Protein AF-A0AAV4HKU0-F1 (afdb_monomer)

Sequence (207 aa):
MCCWCIHHDDGDDDDDDDDDDDDDDDDDDDDDDDGDNDDDDDHFSHVRSVTEVPSNGCDNSSTTSNCEAYVVSLQMNLSADPCVEFDEYACGRFYNEAQFLPGGSIITNYHLADSKALDVVSDILREDVKPTDLSYQTWPKIFMKSCLNEKYINFFILNFKLNFTIHNIRTSQLVVVVVEVVVVVVVVVVVVVVVVVVVVATLVEMV

Solvent-accessible surface area (backbone atoms only — not comparable to full-atom values): 13082 Å² total; per-residue (Å²): 139,84,77,78,76,70,80,76,74,79,70,79,82,75,85,75,81,88,77,93,73,92,78,81,86,78,93,76,90,79,84,79,81,78,80,77,80,77,84,72,80,74,75,82,66,82,74,80,61,92,72,72,63,65,66,84,77,52,79,81,58,96,46,76,68,60,47,55,54,49,60,49,57,70,31,30,23,88,87,46,54,61,94,79,40,44,64,44,16,55,34,38,40,42,71,74,68,62,72,75,52,90,95,48,92,75,85,50,68,60,56,58,52,48,52,54,51,48,50,55,49,48,56,63,32,69,44,79,82,54,95,84,53,49,71,86,57,40,51,57,23,55,49,48,52,52,75,69,32,62,72,56,45,55,52,49,54,52,52,48,55,49,52,53,51,52,53,55,50,52,54,52,52,50,50,53,53,51,52,54,52,50,53,53,52,51,53,51,52,52,53,52,52,53,51,50,51,53,52,52,53,58,54,60,76,73,107

Mean predicted aligned error: 16.48 Å

Nearest PDB structures (foldseek):
  6sh2-assembly1_AAA  TM=8.694E-01  e=1.708E-02  Homo sapiens

Radius of gyration: 35.34 Å; Cα contacts (8 Å, |Δi|>4): 74; chains: 1; bounding box: 61×93×84 Å

Foldseek 3Di:
DPPPPPVPPVPPPPDDDDDDDDDDDDDDDDPPPPPPPPPPPQPQDPDPPPPPPVPVPPPPDPDPVVVVVVVQCVQADCVDDCVPCVNCRRHVSVVVPDDARVVGPDDDPVCSVVVVVCVVVLVLLCDDDDPPDDPVSNVSNVVSVCVPPPVNVVVVVVVVVVVVVVVVVVVVVVVVVVVVVVVVVVVVVVVVVVVVVVVVVVVVVVD

pLDDT: mean 75.47, std 17.49, range [39.19, 98.25]

Structure (mmCIF, N/CA/C/O backbone):
data_AF-A0AAV4HKU0-F1
#
_entry.id   AF-A0AAV4HKU0-F1
#
loop_
_atom_site.group_PDB
_atom_site.id
_atom_site.type_symbol
_atom_site.label_atom_id
_atom_site.label_alt_id
_atom_site.label_comp_id
_atom_site.label_asym_id
_atom_site.label_entity_id
_atom_site.label_seq_id
_atom_site.pdbx_PDB_ins_code
_atom_site.Cartn_x
_atom_site.Cartn_y
_atom_site.Cartn_z
_atom_site.occupancy
_atom_site.B_iso_or_equiv
_atom_site.auth_seq_id
_atom_site.auth_comp_id
_atom_site.auth_asym_id
_atom_site.auth_atom_id
_atom_site.pdbx_PDB_model_num
ATOM 1 N N . MET A 1 1 ? 15.700 -4.732 -7.161 1.00 49.75 1 MET A N 1
ATOM 2 C CA . MET A 1 1 ? 16.707 -3.843 -6.541 1.00 49.75 1 MET A CA 1
ATOM 3 C C . MET A 1 1 ? 17.720 -3.494 -7.615 1.00 49.75 1 MET A C 1
ATOM 5 O O . MET A 1 1 ? 18.395 -4.421 -8.027 1.00 49.75 1 MET A O 1
ATOM 9 N N . CYS A 1 2 ? 17.714 -2.252 -8.127 1.00 46.00 2 CYS A N 1
ATOM 10 C CA . CYS A 1 2 ? 18.857 -1.577 -8.785 1.00 46.00 2 CYS A CA 1
ATOM 11 C C . CYS A 1 2 ? 18.521 -0.234 -9.471 1.00 46.00 2 CYS A C 1
ATOM 13 O O . CYS A 1 2 ? 19.454 0.409 -9.925 1.00 46.00 2 CYS A O 1
ATOM 15 N N . CYS A 1 3 ? 17.273 0.249 -9.512 1.00 48.78 3 CYS A N 1
ATOM 16 C CA . CYS A 1 3 ? 17.030 1.639 -9.926 1.00 48.78 3 CYS A CA 1
ATOM 17 C C . CYS A 1 3 ? 16.971 2.523 -8.673 1.00 48.78 3 CYS A C 1
ATOM 19 O O . CYS A 1 3 ? 15.904 2.718 -8.088 1.00 48.78 3 CYS A O 1
ATOM 21 N N . TRP A 1 4 ? 18.148 2.913 -8.184 1.00 47.34 4 TRP A N 1
ATOM 22 C CA . TRP A 1 4 ? 18.340 4.069 -7.308 1.00 47.34 4 TRP A CA 1
ATOM 23 C C . TRP A 1 4 ? 18.703 5.240 -8.220 1.00 47.34 4 TRP A C 1
ATOM 25 O O . TRP A 1 4 ? 19.849 5.673 -8.261 1.00 47.34 4 TRP A O 1
ATOM 35 N N . CYS A 1 5 ? 17.746 5.707 -9.016 1.00 49.12 5 CYS A N 1
ATOM 36 C CA . CYS A 1 5 ? 17.877 7.025 -9.617 1.00 49.12 5 CYS A CA 1
ATOM 37 C C . CYS A 1 5 ? 17.500 7.992 -8.501 1.00 49.12 5 CYS A C 1
ATOM 39 O O . CYS A 1 5 ? 16.328 8.293 -8.282 1.00 49.12 5 CYS A O 1
ATOM 41 N N . ILE A 1 6 ? 18.498 8.348 -7.692 1.00 46.91 6 ILE A N 1
ATOM 42 C CA . ILE A 1 6 ? 18.423 9.568 -6.902 1.00 46.91 6 ILE A CA 1
ATOM 43 C C . ILE A 1 6 ? 18.227 10.642 -7.967 1.00 46.91 6 ILE A C 1
ATOM 45 O O . ILE A 1 6 ? 19.108 10.803 -8.810 1.00 46.91 6 ILE A O 1
ATOM 49 N N . HIS A 1 7 ? 17.054 11.278 -8.005 1.00 51.94 7 HIS A N 1
ATOM 50 C CA . HIS A 1 7 ? 16.923 12.544 -8.711 1.00 51.94 7 HIS A CA 1
ATOM 51 C C . HIS A 1 7 ? 18.024 13.423 -8.123 1.00 51.94 7 HIS A C 1
ATOM 53 O O . HIS A 1 7 ? 17.957 13.797 -6.953 1.00 51.94 7 HIS A O 1
ATOM 59 N N . HIS A 1 8 ? 19.107 13.614 -8.877 1.00 50.22 8 HIS A N 1
ATOM 60 C CA . HIS A 1 8 ? 20.047 14.675 -8.589 1.00 50.22 8 HIS A CA 1
ATOM 61 C C . HIS A 1 8 ? 19.245 15.931 -8.907 1.00 50.22 8 HIS A C 1
ATOM 63 O O . HIS A 1 8 ? 19.129 16.341 -10.058 1.00 50.22 8 HIS A O 1
ATOM 69 N N . ASP A 1 9 ? 18.541 16.432 -7.892 1.00 54.97 9 ASP A N 1
ATOM 70 C CA . ASP A 1 9 ? 18.256 17.848 -7.827 1.00 54.97 9 ASP A CA 1
ATOM 71 C C . ASP A 1 9 ? 19.637 18.486 -7.815 1.00 54.97 9 ASP A C 1
ATOM 73 O O . ASP A 1 9 ? 20.336 18.473 -6.799 1.00 54.97 9 ASP A O 1
ATOM 77 N N . ASP A 1 10 ? 20.062 18.931 -8.993 1.00 59.19 10 ASP A N 1
ATOM 78 C CA . ASP A 1 10 ? 21.177 19.844 -9.186 1.00 59.19 10 ASP A CA 1
ATOM 79 C C . ASP A 1 10 ? 20.747 21.184 -8.565 1.00 59.19 10 ASP A C 1
ATOM 81 O O . ASP A 1 10 ? 20.487 22.164 -9.256 1.00 59.19 10 ASP A O 1
ATOM 85 N N . GLY A 1 11 ? 20.537 21.169 -7.245 1.00 51.53 11 GLY A N 1
ATOM 86 C CA . GLY A 1 11 ? 20.348 22.348 -6.432 1.00 51.53 11 GLY A CA 1
ATOM 87 C C . GLY A 1 11 ? 21.631 23.133 -6.560 1.00 51.53 11 GLY A C 1
ATOM 88 O O . GLY A 1 11 ? 22.649 22.741 -5.994 1.00 51.53 11 GLY A O 1
ATOM 89 N N . ASP A 1 12 ? 21.570 24.161 -7.397 1.00 61.22 12 ASP A N 1
ATOM 90 C CA . ASP A 1 12 ? 22.592 25.177 -7.540 1.00 61.22 12 ASP A CA 1
ATOM 91 C C . ASP A 1 12 ? 22.954 25.678 -6.132 1.00 61.22 12 ASP A C 1
ATOM 93 O O . ASP A 1 12 ? 22.191 26.403 -5.489 1.00 61.22 12 ASP A O 1
ATOM 97 N N . ASP A 1 13 ? 24.108 25.215 -5.643 1.00 60.00 13 ASP A N 1
ATOM 98 C CA . ASP A 1 13 ? 24.854 25.790 -4.529 1.00 60.00 13 ASP A CA 1
ATOM 99 C C . ASP A 1 13 ? 25.331 27.185 -4.973 1.00 60.00 13 ASP A C 1
ATOM 101 O O . ASP A 1 13 ? 26.499 27.392 -5.310 1.00 60.00 13 ASP A O 1
ATOM 105 N N . ASP A 1 14 ? 24.407 28.141 -5.031 1.00 65.69 14 ASP A N 1
ATOM 106 C CA . ASP A 1 14 ? 24.753 29.555 -5.017 1.00 65.69 14 ASP A CA 1
ATOM 107 C C . ASP A 1 14 ? 25.047 29.928 -3.558 1.00 65.69 14 ASP A C 1
ATOM 109 O O . ASP A 1 14 ? 24.185 30.358 -2.788 1.00 65.69 14 ASP A O 1
ATOM 113 N N . ASP A 1 15 ? 26.307 29.675 -3.194 1.00 66.12 15 ASP A N 1
ATOM 114 C CA . ASP A 1 15 ? 27.039 30.391 -2.159 1.00 66.12 15 ASP A CA 1
ATOM 115 C C . ASP A 1 15 ? 26.871 31.903 -2.395 1.00 66.12 15 ASP A C 1
ATOM 117 O O . ASP A 1 15 ? 27.532 32.468 -3.265 1.00 66.12 15 ASP A O 1
ATOM 121 N N . ASP A 1 16 ? 26.032 32.565 -1.602 1.00 62.75 16 ASP A N 1
ATOM 122 C CA . ASP A 1 16 ? 26.225 33.978 -1.290 1.00 62.75 16 ASP A CA 1
ATOM 123 C C . ASP A 1 16 ? 26.089 34.166 0.226 1.00 62.75 16 ASP A C 1
ATOM 125 O O . ASP A 1 16 ? 25.024 34.033 0.832 1.00 62.75 16 ASP A O 1
ATOM 129 N N . ASP A 1 17 ? 27.266 34.402 0.800 1.00 64.69 17 ASP A N 1
ATOM 130 C CA . ASP A 1 17 ? 27.544 34.904 2.132 1.00 64.69 17 ASP A CA 1
ATOM 131 C C . ASP A 1 17 ? 26.733 36.173 2.477 1.00 64.69 17 ASP A C 1
ATOM 133 O O . ASP A 1 17 ? 26.285 36.916 1.603 1.00 64.69 17 ASP A O 1
ATOM 137 N N . ASP A 1 18 ? 26.709 36.454 3.784 1.00 61.41 18 ASP A N 1
ATOM 138 C CA . ASP A 1 18 ? 26.451 37.755 4.415 1.00 61.41 18 ASP A CA 1
ATOM 139 C C . ASP A 1 18 ? 24.972 38.164 4.587 1.00 61.41 18 ASP A C 1
ATOM 141 O O . ASP A 1 18 ? 24.326 38.714 3.702 1.00 61.41 18 ASP A O 1
ATOM 145 N N . ASP A 1 19 ? 24.430 37.985 5.795 1.00 56.62 19 ASP A N 1
ATOM 146 C CA . ASP A 1 19 ? 24.514 39.056 6.798 1.00 56.62 19 ASP A CA 1
ATOM 147 C C . ASP A 1 19 ? 23.847 38.641 8.121 1.00 56.62 19 ASP A C 1
ATOM 149 O O . ASP A 1 19 ? 22.730 38.120 8.173 1.00 56.62 19 ASP A O 1
ATOM 153 N N . ASP A 1 20 ? 24.593 38.883 9.198 1.00 66.94 20 ASP A N 1
ATOM 154 C CA . ASP A 1 20 ? 24.086 39.016 10.555 1.00 66.94 20 ASP A CA 1
ATOM 155 C C . ASP A 1 20 ? 22.919 40.016 10.567 1.00 66.94 20 ASP A C 1
ATOM 157 O O . ASP A 1 20 ? 23.112 41.161 10.172 1.00 66.94 20 ASP A O 1
ATOM 161 N N . ASP A 1 21 ? 21.760 39.627 11.092 1.00 59.66 21 ASP A N 1
ATOM 162 C CA . ASP A 1 21 ? 20.951 40.533 11.904 1.00 59.66 21 ASP A CA 1
ATOM 163 C C . A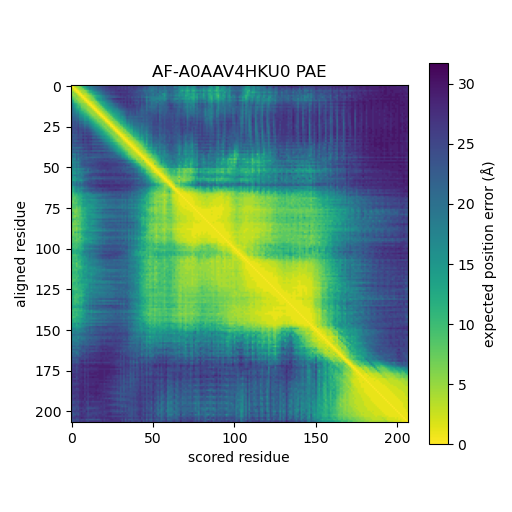SP A 1 21 ? 20.088 39.707 12.866 1.00 59.66 21 ASP A C 1
ATOM 165 O O . ASP A 1 21 ? 19.197 38.942 12.486 1.00 59.66 21 ASP A O 1
ATOM 169 N N . ASP A 1 22 ? 20.442 39.855 14.142 1.00 68.75 22 ASP A N 1
ATOM 170 C CA . ASP A 1 22 ? 19.546 39.697 15.275 1.00 68.75 22 ASP A CA 1
ATOM 171 C C . ASP A 1 22 ? 18.218 40.409 14.965 1.00 68.75 22 ASP A C 1
ATOM 173 O O . ASP A 1 22 ? 18.242 41.572 14.576 1.00 68.75 22 ASP A O 1
ATOM 177 N N . ASP A 1 23 ? 17.077 39.751 15.170 1.00 57.31 23 ASP A N 1
ATOM 178 C CA . ASP A 1 23 ? 15.980 40.358 15.926 1.00 57.31 23 ASP A CA 1
ATOM 179 C C . ASP A 1 23 ? 14.883 39.328 16.244 1.00 57.31 23 ASP A C 1
ATOM 181 O O . ASP A 1 23 ? 14.324 38.640 15.389 1.00 57.31 23 ASP A O 1
ATOM 185 N N . ASP A 1 24 ? 14.688 39.235 17.553 1.00 63.09 24 ASP A N 1
ATOM 186 C CA . ASP A 1 24 ? 13.542 38.827 18.350 1.00 63.09 24 ASP A CA 1
ATOM 187 C C . ASP A 1 24 ? 12.150 38.766 17.681 1.00 63.09 24 ASP A C 1
ATOM 189 O O . ASP A 1 24 ? 11.796 39.572 16.825 1.00 63.09 24 ASP A O 1
ATOM 193 N N . ASP A 1 25 ? 11.340 37.876 18.270 1.00 62.25 25 ASP A N 1
ATOM 194 C CA . ASP A 1 25 ? 9.885 37.976 18.439 1.00 62.25 25 ASP A CA 1
ATOM 195 C C . ASP A 1 25 ? 9.010 37.997 17.166 1.00 62.25 25 ASP A C 1
ATOM 197 O O . ASP A 1 25 ? 8.872 38.998 16.474 1.00 62.25 25 ASP A O 1
ATOM 201 N N . ASP A 1 26 ? 8.281 36.907 16.918 1.00 55.53 26 ASP A N 1
ATOM 202 C CA . ASP A 1 26 ? 6.896 36.842 17.399 1.00 55.53 26 ASP A CA 1
ATOM 203 C C . ASP A 1 26 ? 6.245 35.491 17.066 1.00 55.53 26 ASP A C 1
ATOM 205 O O . ASP A 1 26 ? 6.409 34.909 15.991 1.00 55.53 26 ASP A O 1
ATOM 209 N N . ASP A 1 27 ? 5.518 35.006 18.068 1.00 60.31 27 ASP A N 1
ATOM 210 C CA . ASP A 1 27 ? 4.477 34.000 17.965 1.00 60.31 27 ASP A CA 1
ATOM 211 C C . ASP A 1 27 ? 3.474 34.408 16.874 1.00 60.31 27 ASP A C 1
ATOM 213 O O . ASP A 1 27 ? 2.802 35.422 17.031 1.00 60.31 27 ASP A O 1
ATOM 217 N N . ASP A 1 28 ? 3.300 33.602 15.828 1.00 57.12 28 ASP A N 1
ATOM 218 C CA . ASP A 1 28 ? 2.026 33.577 15.111 1.00 57.12 28 ASP A CA 1
ATOM 219 C C . ASP A 1 28 ? 1.635 32.128 14.801 1.00 57.12 28 ASP A C 1
ATOM 221 O O . ASP A 1 28 ? 2.231 31.410 13.993 1.00 57.12 28 ASP A O 1
ATOM 225 N N . ASP A 1 29 ? 0.631 31.719 15.573 1.00 60.50 29 ASP A N 1
ATOM 226 C CA . ASP A 1 29 ? -0.224 30.558 15.416 1.00 60.50 29 ASP A CA 1
ATOM 227 C C . ASP A 1 29 ? -0.936 30.612 14.052 1.00 60.50 29 ASP A C 1
ATOM 229 O O . ASP A 1 29 ? -2.002 31.219 13.937 1.00 60.50 29 ASP A O 1
ATOM 233 N N . ASP A 1 30 ? -0.405 29.936 13.034 1.00 58.38 30 ASP A N 1
ATOM 234 C CA . ASP A 1 30 ? -1.191 29.610 11.840 1.00 58.38 30 ASP A CA 1
ATOM 235 C C . ASP A 1 30 ? -1.708 28.165 11.936 1.00 58.38 30 ASP A C 1
ATOM 237 O O . ASP A 1 30 ? -1.092 27.184 11.510 1.00 58.38 30 ASP A O 1
ATOM 241 N N . ASP A 1 31 ? -2.882 28.082 12.571 1.00 58.03 31 ASP A N 1
ATOM 242 C CA . ASP A 1 31 ? -3.862 26.997 12.513 1.00 58.03 31 ASP A CA 1
ATOM 243 C C . ASP A 1 31 ? -4.381 26.817 11.066 1.00 58.03 31 ASP A C 1
ATOM 245 O O . ASP A 1 31 ? -5.522 27.169 10.753 1.00 58.03 31 ASP A O 1
ATOM 249 N N . ASP A 1 32 ? -3.579 26.233 10.177 1.00 59.50 32 ASP A N 1
ATOM 250 C CA . ASP A 1 32 ? -4.077 25.746 8.884 1.00 59.50 32 ASP A CA 1
ATOM 251 C C . ASP A 1 32 ? -4.595 24.305 9.028 1.00 59.50 32 ASP A C 1
ATOM 253 O O . ASP A 1 32 ? -3.931 23.298 8.768 1.00 59.50 32 ASP A O 1
ATOM 257 N N . ASP A 1 33 ? -5.837 24.244 9.513 1.00 58.03 33 ASP A N 1
ATOM 258 C CA . ASP A 1 33 ? -6.723 23.081 9.596 1.00 58.03 33 ASP A CA 1
ATOM 259 C C . ASP A 1 33 ? -7.267 22.745 8.188 1.00 58.03 33 ASP A C 1
ATOM 261 O O . ASP A 1 33 ? -8.456 22.904 7.891 1.00 58.03 33 ASP A O 1
ATOM 265 N N . ASP A 1 34 ? -6.380 22.309 7.288 1.00 58.03 34 ASP A N 1
ATOM 266 C CA . ASP A 1 34 ? -6.752 21.823 5.955 1.00 58.03 34 ASP A CA 1
ATOM 267 C C . ASP A 1 34 ? -7.333 20.406 6.056 1.00 58.03 34 ASP A C 1
ATOM 269 O O . ASP A 1 34 ? -6.665 19.371 5.975 1.00 58.03 34 ASP A O 1
ATOM 273 N N . GLY A 1 35 ? -8.644 20.386 6.296 1.00 54.28 35 GLY A N 1
ATOM 274 C CA . GLY A 1 35 ? -9.494 19.206 6.331 1.00 54.28 35 GLY A CA 1
ATOM 275 C C . GLY A 1 35 ? -9.726 18.581 4.956 1.00 54.28 35 GLY A C 1
ATOM 276 O O . GLY A 1 35 ? -10.853 18.603 4.452 1.00 54.28 35 GLY A O 1
ATOM 277 N N . ASP A 1 36 ? -8.701 17.939 4.408 1.00 56.28 36 ASP A N 1
ATOM 278 C CA . ASP A 1 36 ? -8.839 17.062 3.248 1.00 56.28 36 ASP A CA 1
ATOM 279 C C . ASP A 1 36 ? -9.348 15.680 3.697 1.00 56.28 36 ASP A C 1
ATOM 281 O O . ASP A 1 36 ? -8.610 14.774 4.090 1.00 56.28 36 ASP A O 1
ATOM 285 N N . ASN A 1 37 ? -10.678 15.539 3.681 1.00 52.47 37 ASN A N 1
ATOM 286 C CA . ASN A 1 37 ? -11.360 14.243 3.702 1.00 52.47 37 ASN A CA 1
ATOM 287 C C . ASN A 1 37 ? -11.270 13.607 2.308 1.00 52.47 37 ASN A C 1
ATOM 289 O O . ASN A 1 37 ? -12.248 13.613 1.554 1.00 52.47 37 ASN A O 1
ATOM 293 N N . ASP A 1 38 ? -10.118 13.031 1.992 1.00 55.72 38 ASP A N 1
ATOM 294 C CA . ASP A 1 38 ? -9.975 12.124 0.857 1.00 55.72 38 ASP A CA 1
ATOM 295 C C . ASP A 1 38 ? -10.460 10.725 1.273 1.00 55.72 38 ASP A C 1
ATOM 297 O O . ASP A 1 38 ? -9.690 9.827 1.612 1.00 55.72 38 ASP A O 1
ATOM 301 N N . ASP A 1 39 ? -11.787 10.555 1.273 1.00 53.19 39 ASP A N 1
ATOM 302 C CA . ASP A 1 39 ? -12.474 9.255 1.300 1.00 53.19 39 ASP A CA 1
ATOM 303 C C . ASP A 1 39 ? -12.340 8.566 -0.079 1.00 53.19 39 ASP A C 1
ATOM 305 O O . ASP A 1 39 ? -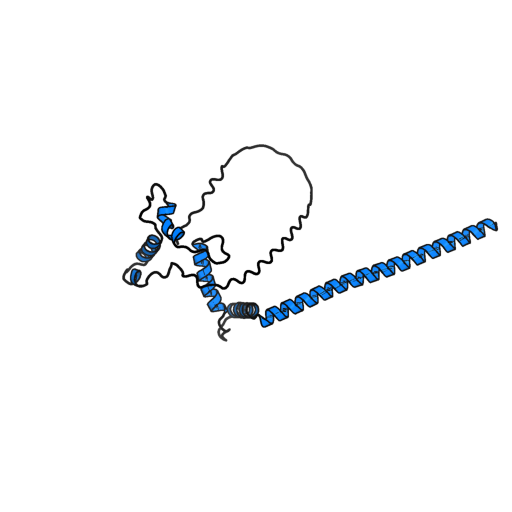13.329 8.237 -0.742 1.00 53.19 39 ASP A O 1
ATOM 309 N N . ASP A 1 40 ? -11.105 8.359 -0.536 1.00 55.47 40 ASP A N 1
ATOM 310 C CA . ASP A 1 40 ? -10.821 7.493 -1.673 1.00 55.47 40 ASP A CA 1
ATOM 311 C C . ASP A 1 40 ? -10.767 6.047 -1.166 1.00 55.47 40 ASP A C 1
ATOM 313 O O . ASP A 1 40 ? -9.753 5.526 -0.699 1.00 55.47 40 ASP A O 1
ATOM 317 N N . ASP A 1 41 ? -11.932 5.395 -1.220 1.00 56.25 41 ASP A N 1
ATOM 318 C CA . ASP A 1 41 ? -12.092 3.950 -1.075 1.00 56.25 41 ASP A CA 1
ATOM 319 C C . ASP A 1 41 ? -11.319 3.232 -2.200 1.00 56.25 41 ASP A C 1
ATOM 321 O O . ASP A 1 41 ? -11.878 2.781 -3.210 1.00 56.25 41 ASP A O 1
ATOM 325 N N . ASP A 1 42 ? -10.007 3.111 -2.010 1.00 51.72 42 ASP A N 1
ATOM 326 C CA . ASP A 1 42 ? -9.089 2.377 -2.864 1.00 51.72 42 ASP A CA 1
ATOM 327 C C . ASP A 1 42 ? -9.426 0.889 -2.817 1.00 51.72 42 ASP A C 1
ATOM 329 O O . ASP A 1 42 ? -8.906 0.082 -2.038 1.00 51.72 42 ASP A O 1
ATOM 333 N N . HIS A 1 43 ? -10.315 0.493 -3.719 1.00 52.16 43 HIS A N 1
ATOM 334 C CA . HIS A 1 43 ? -10.475 -0.884 -4.125 1.00 52.16 43 HIS A CA 1
ATOM 335 C C . HIS A 1 43 ? -9.131 -1.361 -4.693 1.00 52.16 43 HIS A C 1
ATOM 337 O O . HIS A 1 43 ? -8.867 -1.187 -5.882 1.00 52.16 43 HIS A O 1
ATOM 343 N N . PHE A 1 44 ? -8.297 -1.962 -3.834 1.00 47.44 44 PHE A N 1
ATOM 344 C CA . PHE A 1 44 ? -6.962 -2.497 -4.120 1.00 47.44 44 PHE A CA 1
ATOM 345 C C . PHE A 1 44 ? -7.037 -3.522 -5.262 1.00 47.44 44 PHE A C 1
ATOM 347 O O . PHE A 1 44 ? -7.144 -4.738 -5.073 1.00 47.44 44 PHE A O 1
ATOM 354 N N . SER A 1 45 ? -7.072 -3.029 -6.497 1.00 48.59 45 SER A N 1
ATOM 355 C CA . SER A 1 45 ? -7.025 -3.850 -7.689 1.00 48.59 45 SER A CA 1
ATOM 356 C C . SER A 1 45 ? -5.645 -4.474 -7.710 1.00 48.59 45 SER A C 1
ATOM 358 O O . SER A 1 45 ? -4.659 -3.743 -7.717 1.00 48.59 45 SER A O 1
ATOM 360 N N . HIS A 1 46 ? -5.596 -5.809 -7.683 1.00 47.91 46 HIS A N 1
ATOM 361 C CA . HIS A 1 46 ? -4.381 -6.609 -7.796 1.00 47.91 46 HIS A CA 1
ATOM 362 C C . HIS A 1 46 ? -3.385 -5.952 -8.748 1.00 47.91 46 HIS A C 1
ATOM 364 O O . HIS A 1 46 ? -3.535 -6.004 -9.972 1.00 47.91 46 HIS A O 1
ATOM 370 N N . VAL A 1 47 ? -2.365 -5.339 -8.157 1.00 47.69 47 VAL A N 1
ATOM 371 C CA . VAL A 1 47 ? -1.207 -4.842 -8.873 1.00 47.69 47 VAL A CA 1
ATOM 372 C C . VAL A 1 47 ? -0.596 -6.076 -9.492 1.00 47.69 47 VAL A C 1
ATOM 374 O O . VAL A 1 47 ? -0.103 -6.963 -8.790 1.00 47.69 47 VAL A O 1
ATOM 377 N N . ARG A 1 48 ? -0.686 -6.187 -10.816 1.00 48.69 48 ARG A N 1
ATOM 378 C CA . ARG A 1 48 ? 0.098 -7.176 -11.543 1.00 48.69 48 ARG A CA 1
ATOM 379 C C . ARG A 1 48 ? 1.543 -6.762 -11.368 1.00 48.69 48 ARG A C 1
ATOM 381 O O . ARG A 1 48 ? 2.068 -5.943 -12.111 1.00 48.69 48 ARG A O 1
ATOM 388 N N . SER A 1 49 ? 2.148 -7.302 -10.321 1.00 49.97 49 SER A N 1
ATOM 389 C CA . SER A 1 49 ? 3.561 -7.183 -10.071 1.00 49.97 49 SER A CA 1
ATOM 390 C C . SER A 1 49 ? 4.284 -7.587 -11.350 1.00 49.97 49 SER A C 1
ATOM 392 O O . SER A 1 49 ? 4.221 -8.739 -11.778 1.00 49.97 49 SER A O 1
ATOM 394 N N . VAL A 1 50 ? 5.004 -6.636 -11.942 1.00 54.00 50 VAL A N 1
ATOM 395 C CA . VAL A 1 50 ? 5.909 -6.841 -13.086 1.00 54.00 50 VAL A CA 1
ATOM 396 C C . VAL A 1 50 ? 7.022 -7.862 -12.738 1.00 54.00 50 VAL A C 1
ATOM 398 O O . VAL A 1 50 ? 7.840 -8.231 -13.572 1.00 54.00 50 VAL A O 1
ATOM 401 N N . THR A 1 51 ? 7.031 -8.396 -11.508 1.00 54.75 51 THR A N 1
ATOM 402 C CA . THR A 1 51 ? 7.947 -9.432 -11.024 1.00 54.75 51 THR A CA 1
ATOM 403 C C . THR A 1 51 ? 7.329 -10.823 -10.857 1.00 54.75 51 THR A C 1
ATOM 405 O O . THR A 1 51 ? 7.862 -11.626 -10.087 1.00 54.75 51 THR A O 1
ATOM 408 N N . GLU A 1 52 ? 6.297 -11.199 -11.620 1.00 57.66 52 GLU A N 1
ATOM 409 C CA . GLU A 1 52 ? 6.182 -12.619 -11.994 1.00 57.66 52 GLU A CA 1
ATOM 410 C C . GLU A 1 52 ? 7.333 -12.954 -12.951 1.00 57.66 52 GLU A C 1
ATOM 412 O O . GLU A 1 52 ? 7.167 -13.073 -14.163 1.00 57.66 52 GLU A O 1
ATOM 417 N N . VAL A 1 53 ? 8.543 -13.058 -12.388 1.00 58.62 53 VAL A N 1
ATOM 418 C CA . VAL A 1 53 ? 9.696 -13.626 -13.077 1.00 58.62 53 VAL A CA 1
ATOM 419 C C . VAL A 1 53 ? 9.234 -15.007 -13.525 1.00 58.62 53 VAL A C 1
ATOM 421 O O . VAL A 1 53 ? 8.883 -15.816 -12.660 1.00 58.62 53 VAL A O 1
ATOM 424 N N . PRO A 1 54 ? 9.167 -15.296 -14.836 1.00 59.88 54 PRO A N 1
ATOM 425 C CA . PRO A 1 54 ? 8.795 -16.623 -15.282 1.00 59.88 54 PRO A CA 1
ATOM 426 C C . PRO A 1 54 ? 9.763 -17.605 -14.620 1.00 59.88 54 PRO A C 1
ATOM 428 O O . PRO A 1 54 ? 10.962 -17.563 -14.900 1.00 59.88 54 PRO A O 1
ATOM 431 N N . SER A 1 55 ? 9.239 -18.442 -13.709 1.00 59.44 55 SER A N 1
ATOM 432 C CA . SER A 1 55 ? 10.009 -19.373 -12.855 1.00 59.44 55 SER A CA 1
ATOM 433 C C . SER A 1 55 ? 11.094 -20.102 -13.655 1.00 59.44 55 SER A C 1
ATOM 435 O O . SER A 1 55 ? 12.240 -20.236 -13.239 1.00 59.44 55 SER A O 1
ATOM 437 N N . ASN A 1 56 ? 10.757 -20.410 -14.903 1.00 62.22 56 ASN A N 1
ATOM 438 C CA . ASN A 1 56 ? 11.552 -21.139 -15.874 1.00 62.22 56 ASN A CA 1
ATOM 439 C C . ASN A 1 56 ? 12.919 -20.502 -16.224 1.00 62.22 56 ASN A C 1
ATOM 441 O O . ASN A 1 56 ? 13.744 -21.179 -16.836 1.00 62.22 56 ASN A O 1
ATOM 445 N N . GLY A 1 57 ? 13.170 -19.226 -15.900 1.00 61.59 57 GLY A N 1
ATOM 446 C CA . GLY A 1 57 ? 14.438 -18.542 -16.200 1.00 61.59 57 GLY A CA 1
ATOM 447 C C . GLY A 1 57 ? 15.558 -18.801 -15.186 1.00 61.59 57 GLY A C 1
ATOM 448 O O . GLY A 1 57 ? 16.735 -18.743 -15.542 1.00 61.59 57 GLY A O 1
ATOM 449 N N . CYS A 1 58 ? 15.203 -19.128 -13.942 1.00 68.00 58 CYS A N 1
ATOM 450 C CA . CYS A 1 58 ? 16.146 -19.236 -12.825 1.00 68.00 58 CYS A CA 1
ATOM 451 C C . CYS A 1 58 ? 16.375 -20.665 -12.323 1.00 68.00 58 CYS A C 1
ATOM 453 O O . CYS A 1 58 ? 17.369 -20.926 -11.646 1.00 68.00 58 CYS A O 1
ATOM 455 N N . ASP A 1 59 ? 15.520 -21.606 -12.718 1.00 65.25 59 ASP A N 1
ATOM 456 C CA . ASP A 1 59 ? 15.505 -22.972 -12.182 1.00 65.25 59 ASP A CA 1
ATOM 457 C C . ASP A 1 59 ? 16.741 -23.822 -12.559 1.00 65.25 59 ASP A C 1
ATOM 459 O O . ASP A 1 59 ? 16.982 -24.867 -11.957 1.00 65.25 59 ASP A O 1
ATOM 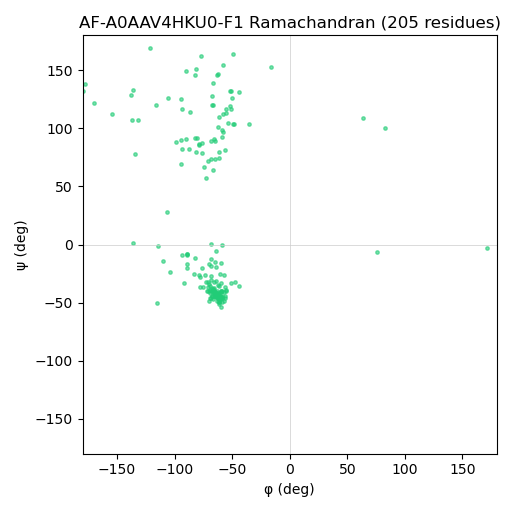463 N N . ASN A 1 60 ? 17.565 -23.371 -13.517 1.00 65.19 60 ASN A N 1
ATOM 464 C CA . ASN A 1 60 ? 18.715 -24.129 -14.038 1.00 65.19 60 ASN A CA 1
ATOM 465 C C . ASN A 1 60 ? 20.092 -23.506 -13.741 1.00 65.19 60 ASN A C 1
ATOM 467 O O . ASN A 1 60 ? 21.112 -24.072 -14.143 1.00 65.19 60 ASN A O 1
ATOM 471 N N . SER A 1 61 ? 20.159 -22.351 -13.073 1.00 59.56 61 SER A N 1
ATOM 472 C CA . SER A 1 61 ? 21.438 -21.702 -12.763 1.00 59.56 61 SER A CA 1
ATOM 473 C C . SER A 1 61 ? 21.932 -22.100 -11.373 1.00 59.56 61 SER A C 1
ATOM 475 O O . SER A 1 61 ? 21.328 -21.764 -10.361 1.00 59.56 61 SER A O 1
ATOM 477 N N . SER A 1 62 ? 23.081 -22.771 -11.313 1.00 59.84 62 SER A N 1
ATOM 478 C CA . SER A 1 62 ? 23.698 -23.293 -10.085 1.00 59.84 62 SER A CA 1
ATOM 479 C C . SER A 1 62 ? 24.225 -22.230 -9.105 1.00 59.84 62 SER A C 1
ATOM 481 O O . SER A 1 62 ? 24.778 -22.587 -8.067 1.00 59.84 62 SER A O 1
ATOM 483 N N . THR A 1 63 ? 24.092 -20.937 -9.413 1.00 69.38 63 THR A N 1
ATOM 484 C CA . THR A 1 63 ? 24.555 -19.831 -8.563 1.00 69.38 63 THR A CA 1
ATOM 485 C C . THR A 1 63 ? 23.530 -18.701 -8.504 1.00 69.38 63 THR A C 1
ATOM 487 O O . THR A 1 63 ? 23.101 -18.186 -9.539 1.00 69.38 63 THR A O 1
ATOM 490 N N . THR A 1 64 ? 23.195 -18.288 -7.277 1.00 68.62 64 THR A N 1
ATOM 491 C CA . THR A 1 64 ? 22.260 -17.202 -6.928 1.00 68.62 64 THR A CA 1
ATOM 492 C C . THR A 1 64 ? 22.574 -15.890 -7.660 1.00 68.62 64 THR A C 1
ATOM 494 O O . THR A 1 64 ? 21.665 -15.181 -8.079 1.00 68.62 64 THR A O 1
ATOM 497 N N . SER A 1 65 ? 23.858 -15.627 -7.926 1.00 73.44 65 SER A N 1
ATOM 498 C CA . SER A 1 65 ? 24.352 -14.427 -8.617 1.00 73.44 65 SER A CA 1
ATOM 499 C C . SER A 1 65 ? 23.800 -14.233 -10.032 1.00 73.44 65 SER A C 1
ATOM 501 O O . SER A 1 65 ? 23.617 -13.106 -10.481 1.00 73.44 65 SER A O 1
ATOM 503 N N . ASN A 1 66 ? 23.528 -15.317 -10.764 1.00 77.44 66 ASN A N 1
ATOM 504 C CA . ASN A 1 66 ? 23.079 -15.202 -12.155 1.00 77.44 66 ASN A CA 1
ATOM 505 C C . ASN A 1 66 ? 21.593 -14.841 -12.238 1.00 77.44 66 ASN A C 1
ATOM 507 O O . ASN A 1 66 ? 21.162 -14.229 -13.212 1.00 77.44 66 ASN A O 1
ATOM 511 N N . CYS A 1 67 ? 20.818 -15.203 -11.215 1.00 78.06 67 CYS A N 1
ATOM 512 C CA . CYS A 1 67 ? 19.410 -14.840 -11.133 1.00 78.06 67 CYS A CA 1
ATOM 513 C C . CYS A 1 67 ? 19.226 -13.359 -10.835 1.00 78.06 67 CYS A C 1
ATOM 515 O O . CYS A 1 67 ? 18.379 -12.718 -11.447 1.00 78.06 67 CYS A O 1
ATOM 517 N N . GLU A 1 68 ? 20.054 -12.797 -9.957 1.00 80.00 68 GLU A N 1
ATOM 518 C CA . GLU A 1 68 ? 20.033 -11.362 -9.667 1.00 80.00 68 GLU A CA 1
ATOM 519 C C . GLU A 1 68 ? 20.356 -10.548 -10.924 1.00 80.00 68 GLU A C 1
ATOM 521 O O . GLU A 1 68 ? 19.587 -9.663 -11.297 1.00 80.00 68 GLU A O 1
ATOM 526 N N . ALA A 1 69 ? 21.421 -10.916 -11.645 1.00 83.25 69 ALA A N 1
ATOM 527 C CA . ALA A 1 69 ? 21.779 -10.269 -12.906 1.00 83.25 69 ALA A CA 1
ATOM 528 C C . ALA A 1 69 ? 20.667 -10.389 -13.965 1.00 83.25 69 ALA A C 1
ATOM 530 O O . ALA A 1 69 ? 20.372 -9.422 -14.668 1.00 83.25 69 ALA A O 1
ATOM 531 N N . TYR A 1 70 ? 20.019 -11.556 -14.057 1.00 84.69 70 TYR A N 1
ATOM 532 C CA . TYR A 1 70 ? 18.894 -11.765 -14.966 1.00 84.69 70 TYR A CA 1
ATOM 533 C C . TYR A 1 70 ? 17.713 -10.844 -14.638 1.00 84.69 70 TYR A C 1
ATOM 535 O O . TYR A 1 70 ? 17.221 -10.149 -15.525 1.00 84.69 70 TYR A O 1
ATOM 543 N N . VAL A 1 71 ? 17.296 -10.775 -13.371 1.00 84.62 71 VAL A N 1
ATOM 544 C CA . VAL A 1 71 ? 16.198 -9.899 -12.932 1.00 84.62 71 VAL A CA 1
ATOM 545 C C . VAL A 1 71 ? 16.500 -8.430 -13.222 1.00 84.62 71 VAL A C 1
ATOM 547 O O . VAL A 1 71 ? 15.613 -7.716 -13.681 1.00 84.62 71 VAL A O 1
ATOM 550 N N . VAL A 1 72 ? 17.743 -7.983 -13.016 1.00 86.56 72 VAL A N 1
ATOM 551 C CA . VAL A 1 72 ? 18.153 -6.615 -13.366 1.00 86.56 72 VAL A CA 1
ATOM 552 C C . VAL A 1 72 ? 18.032 -6.392 -14.875 1.00 86.56 72 VAL A C 1
ATOM 554 O O . VAL A 1 72 ? 17.380 -5.442 -15.297 1.00 86.56 72 VAL A O 1
ATOM 557 N N . SER A 1 73 ? 18.552 -7.312 -15.695 1.00 89.00 73 SER A N 1
ATOM 558 C CA . SER A 1 73 ? 18.484 -7.201 -17.161 1.00 89.00 73 SER A CA 1
ATOM 559 C C . SER A 1 73 ? 17.067 -7.155 -17.734 1.00 89.00 73 SER A C 1
ATOM 561 O O . SER A 1 73 ? 16.864 -6.600 -18.812 1.00 89.00 73 SER A O 1
ATOM 563 N N . LEU A 1 74 ? 16.080 -7.707 -17.019 1.00 87.62 74 LEU A N 1
ATOM 564 C CA . LEU A 1 74 ? 14.682 -7.650 -17.438 1.00 87.62 74 LEU A CA 1
ATOM 565 C C . LEU A 1 74 ? 14.110 -6.234 -17.364 1.00 87.62 74 LEU A C 1
ATOM 567 O O . LEU A 1 74 ? 13.191 -5.943 -18.115 1.00 87.62 74 LEU A O 1
ATOM 571 N N . GLN A 1 75 ? 14.636 -5.372 -16.492 1.00 88.25 75 GLN A N 1
ATOM 572 C CA . GLN A 1 75 ? 14.146 -4.002 -16.289 1.00 88.25 75 GLN A CA 1
ATOM 573 C C . GLN A 1 75 ? 14.892 -2.963 -17.143 1.00 88.25 75 GLN A C 1
ATOM 575 O O . GLN A 1 75 ? 14.468 -1.812 -17.236 1.00 88.25 75 GLN A O 1
ATOM 580 N N . MET A 1 76 ? 15.974 -3.379 -17.803 1.00 92.50 76 MET A N 1
ATOM 581 C CA . MET A 1 76 ? 16.819 -2.514 -18.621 1.00 92.50 76 MET A CA 1
ATOM 582 C C . MET A 1 76 ? 16.237 -2.305 -20.027 1.00 92.50 76 MET A C 1
ATOM 584 O O . MET A 1 76 ? 15.664 -3.220 -20.641 1.00 92.50 76 MET A O 1
ATOM 588 N N . ASN A 1 77 ? 16.451 -1.112 -20.581 1.00 95.00 77 ASN A N 1
ATOM 589 C CA . ASN A 1 77 ? 16.271 -0.836 -22.000 1.00 95.00 77 ASN A CA 1
ATOM 590 C C . ASN A 1 77 ? 17.610 -0.998 -22.734 1.00 95.00 77 ASN A C 1
ATOM 592 O O . ASN A 1 77 ? 18.364 -0.049 -22.927 1.00 95.00 77 ASN A O 1
ATOM 596 N N . LEU A 1 78 ? 17.887 -2.214 -23.212 1.00 94.81 78 LEU A N 1
ATOM 597 C CA . LEU A 1 78 ? 19.128 -2.529 -23.938 1.00 94.81 78 LEU A CA 1
ATOM 598 C C . LEU A 1 78 ? 19.290 -1.782 -25.278 1.00 94.81 78 LEU A C 1
ATOM 600 O O . LEU A 1 78 ? 20.320 -1.940 -25.928 1.00 94.81 78 LEU A O 1
ATOM 604 N N . SER A 1 79 ? 18.276 -1.030 -25.723 1.00 96.94 79 SER A N 1
ATOM 605 C CA . SER A 1 79 ? 18.355 -0.220 -26.946 1.00 96.94 79 SER A CA 1
ATOM 606 C C . SER A 1 79 ? 18.885 1.193 -26.697 1.00 96.94 79 SER A C 1
ATOM 608 O O . SER A 1 79 ? 19.282 1.848 -27.658 1.00 96.94 79 SER A O 1
ATOM 610 N N . ALA A 1 80 ? 18.885 1.664 -25.448 1.00 96.69 80 ALA A N 1
ATOM 611 C CA . ALA A 1 80 ? 19.443 2.960 -25.083 1.00 96.69 80 ALA A CA 1
ATOM 612 C C . ALA A 1 80 ? 20.969 2.879 -24.911 1.00 96.69 80 ALA A C 1
ATOM 614 O O . ALA A 1 80 ? 21.511 1.824 -24.574 1.00 96.69 80 ALA A O 1
ATOM 615 N N . ASP A 1 81 ? 21.669 3.987 -25.166 1.00 96.25 81 ASP A N 1
ATOM 616 C CA . ASP A 1 81 ? 23.122 4.066 -24.994 1.00 96.25 81 ASP A CA 1
ATOM 617 C C . ASP A 1 81 ? 23.456 4.438 -23.539 1.00 96.25 81 ASP A C 1
ATOM 619 O O . ASP A 1 81 ? 23.177 5.568 -23.129 1.00 96.25 81 ASP A O 1
ATOM 623 N N . PRO A 1 82 ? 24.089 3.544 -22.755 1.00 94.88 82 PRO A N 1
ATOM 624 C CA . PRO A 1 82 ? 24.431 3.830 -21.363 1.00 94.88 82 PRO A CA 1
ATOM 625 C C . PRO A 1 82 ? 25.437 4.975 -21.197 1.00 94.88 82 PRO A C 1
ATOM 627 O O . PRO A 1 82 ? 25.550 5.515 -20.101 1.00 94.88 82 PRO A O 1
ATOM 630 N N . CYS A 1 83 ? 26.191 5.331 -22.242 1.00 94.62 83 CYS A N 1
ATOM 631 C CA . CYS A 1 83 ? 27.140 6.443 -22.207 1.00 94.62 83 CYS A CA 1
ATOM 632 C C . CYS A 1 83 ? 26.470 7.807 -22.432 1.00 94.62 83 CYS A C 1
ATOM 634 O O . CYS A 1 83 ? 27.132 8.829 -22.259 1.00 94.62 83 CYS A O 1
ATOM 636 N N . VAL A 1 84 ? 25.202 7.822 -22.860 1.00 96.75 84 VAL A N 1
ATOM 637 C CA . VAL A 1 84 ? 24.447 9.043 -23.175 1.00 96.75 84 VAL A CA 1
ATOM 638 C C . VAL A 1 84 ? 23.275 9.214 -22.211 1.00 96.75 84 VAL A C 1
ATOM 640 O O . VAL A 1 84 ? 23.144 10.272 -21.611 1.00 96.75 84 VAL A O 1
ATOM 643 N N . GLU A 1 85 ? 22.465 8.170 -22.022 1.00 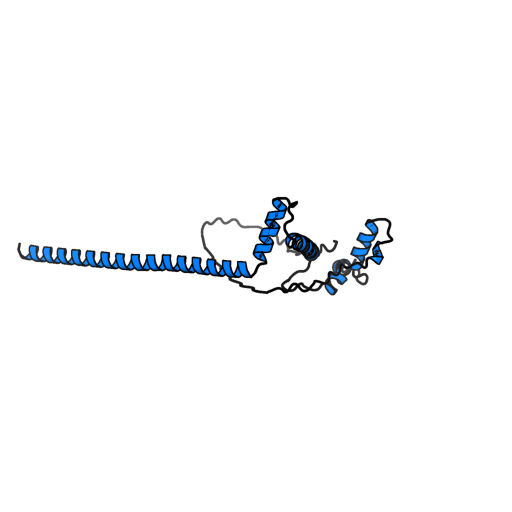95.38 85 GLU A N 1
ATOM 644 C CA . GLU A 1 85 ? 21.265 8.183 -21.174 1.00 95.38 85 GLU A CA 1
ATOM 645 C C . GLU A 1 85 ? 21.246 6.924 -20.299 1.00 95.38 85 GLU A C 1
ATOM 647 O O . GLU A 1 85 ? 20.560 5.936 -20.582 1.00 95.38 85 GLU A O 1
ATOM 652 N N . PHE A 1 86 ? 22.052 6.936 -19.234 1.00 94.00 86 PHE A N 1
ATOM 653 C CA . PHE A 1 86 ? 22.170 5.782 -18.343 1.00 94.00 86 PHE A CA 1
ATOM 654 C C . PHE A 1 86 ? 20.841 5.430 -17.660 1.00 94.00 86 PHE A C 1
ATOM 656 O O . PHE A 1 86 ? 20.545 4.245 -17.515 1.00 94.00 86 PHE A O 1
ATOM 663 N N . ASP A 1 87 ? 20.021 6.424 -17.307 1.00 93.00 87 ASP A N 1
ATOM 664 C CA . ASP A 1 87 ? 18.725 6.201 -16.653 1.00 93.00 87 ASP A CA 1
ATOM 665 C C . ASP A 1 87 ? 17.739 5.465 -17.565 1.00 93.00 87 ASP A C 1
ATOM 667 O O . ASP A 1 87 ? 17.115 4.484 -17.153 1.00 93.00 87 ASP A O 1
ATOM 671 N N . GLU A 1 88 ? 17.659 5.859 -18.839 1.00 94.81 88 GLU A N 1
ATOM 672 C CA . GLU A 1 88 ? 16.837 5.160 -19.828 1.00 94.81 88 GLU A CA 1
ATOM 673 C C . GLU A 1 88 ? 17.382 3.747 -20.078 1.00 94.81 88 GLU A C 1
ATOM 675 O O . GLU A 1 88 ? 16.621 2.781 -20.103 1.00 94.81 88 GLU A O 1
ATOM 680 N N . TYR A 1 89 ? 18.701 3.565 -20.175 1.00 95.25 89 TYR A N 1
ATOM 681 C CA . TYR A 1 89 ? 19.293 2.231 -20.306 1.00 95.25 89 TYR A CA 1
ATOM 682 C C . TYR A 1 89 ? 19.000 1.327 -19.101 1.00 95.25 89 TYR A C 1
ATOM 684 O O . TYR A 1 89 ? 18.622 0.162 -19.268 1.00 95.25 89 TYR A O 1
ATOM 692 N N . ALA A 1 90 ? 19.155 1.842 -17.886 1.00 93.12 90 ALA A N 1
ATOM 693 C CA . ALA A 1 90 ? 19.002 1.071 -16.662 1.00 93.12 90 ALA A CA 1
ATOM 694 C C . ALA A 1 90 ? 17.530 0.786 -16.327 1.00 93.12 90 ALA A C 1
ATOM 696 O O . ALA A 1 90 ? 17.223 -0.304 -15.839 1.00 93.12 90 ALA A O 1
ATOM 697 N N . CYS A 1 91 ? 16.632 1.740 -16.591 1.00 92.00 91 CYS A N 1
ATOM 698 C CA . CYS A 1 91 ? 15.270 1.747 -16.053 1.00 92.00 91 CYS A CA 1
ATOM 699 C C . CYS A 1 91 ? 14.187 2.107 -17.079 1.00 92.00 91 CYS A C 1
ATOM 701 O O . CYS A 1 91 ? 13.006 2.107 -16.743 1.00 92.00 91 CYS A O 1
ATOM 703 N N . GLY A 1 92 ? 14.539 2.348 -18.340 1.00 92.19 92 GLY A N 1
ATOM 704 C CA . GLY A 1 92 ? 13.588 2.753 -19.376 1.00 92.19 92 GLY A CA 1
ATOM 705 C C . GLY A 1 92 ? 12.436 1.771 -19.551 1.00 92.19 92 GLY A C 1
ATOM 706 O O . GLY A 1 92 ? 11.283 2.167 -19.711 1.00 92.19 92 GLY A O 1
ATOM 707 N N . ARG A 1 93 ? 12.684 0.460 -19.427 1.00 91.62 93 ARG A N 1
ATOM 708 C CA . ARG A 1 93 ? 11.582 -0.512 -19.468 1.00 91.62 93 ARG A CA 1
ATOM 709 C C . ARG A 1 93 ? 10.686 -0.409 -18.236 1.00 91.62 93 ARG A C 1
ATOM 711 O O . ARG A 1 93 ? 9.470 -0.474 -18.377 1.00 91.62 93 ARG A O 1
ATOM 718 N N . PHE A 1 94 ? 11.273 -0.211 -17.059 1.00 88.81 94 PHE A N 1
ATOM 719 C CA . PHE A 1 94 ? 10.517 0.010 -15.832 1.00 88.81 94 PHE A CA 1
ATOM 720 C C . PHE A 1 94 ? 9.575 1.213 -15.970 1.00 88.81 94 PHE A C 1
ATOM 722 O O . PHE A 1 94 ? 8.389 1.064 -15.709 1.00 88.81 94 PHE A O 1
ATOM 729 N N . TYR A 1 95 ? 10.050 2.361 -16.462 1.00 87.81 95 TYR A N 1
ATOM 730 C CA . TYR A 1 95 ? 9.199 3.544 -16.660 1.00 87.81 95 TYR A CA 1
ATOM 731 C C . TYR A 1 95 ? 8.067 3.318 -17.668 1.00 87.81 95 TYR A C 1
ATOM 733 O O . TYR A 1 95 ? 6.969 3.838 -17.492 1.00 87.81 95 TYR A O 1
ATOM 741 N N . ASN A 1 96 ? 8.320 2.520 -18.705 1.00 87.81 96 ASN A N 1
ATOM 742 C CA . ASN A 1 96 ? 7.329 2.230 -19.739 1.00 87.81 96 ASN A CA 1
ATOM 743 C C . ASN A 1 96 ? 6.280 1.186 -19.310 1.00 87.81 96 ASN A C 1
ATOM 745 O O . ASN A 1 96 ? 5.164 1.191 -19.830 1.00 87.81 96 ASN A O 1
ATOM 749 N N . GLU A 1 97 ? 6.633 0.268 -18.408 1.00 88.06 97 GLU A N 1
ATOM 750 C CA . GLU A 1 97 ? 5.768 -0.847 -17.996 1.00 88.06 97 GLU A CA 1
ATOM 751 C C . GLU A 1 97 ? 5.130 -0.653 -16.612 1.00 88.06 97 GLU A C 1
ATOM 753 O O . GLU A 1 97 ? 4.084 -1.248 -16.337 1.00 88.06 97 GLU A O 1
ATOM 758 N N . ALA A 1 98 ? 5.725 0.161 -15.737 1.00 83.56 98 ALA A N 1
ATOM 759 C CA . ALA A 1 98 ? 5.187 0.429 -14.411 1.00 83.56 98 ALA A CA 1
ATOM 760 C C . ALA A 1 98 ? 3.880 1.228 -14.514 1.00 83.56 98 ALA A C 1
ATOM 762 O O . ALA A 1 98 ? 3.807 2.276 -15.151 1.00 83.56 98 ALA A O 1
ATOM 763 N N . GLN A 1 99 ? 2.831 0.728 -13.864 1.00 81.81 99 GLN A N 1
ATOM 764 C CA . GLN A 1 99 ? 1.542 1.408 -13.766 1.00 81.81 99 GLN A CA 1
ATOM 765 C C . GLN A 1 99 ? 1.382 1.976 -12.366 1.00 81.81 99 GLN A C 1
ATOM 767 O O . GLN A 1 99 ? 1.493 1.215 -11.403 1.00 81.81 99 GLN A O 1
ATOM 772 N N . PHE A 1 100 ? 1.100 3.281 -12.273 1.00 80.81 100 PHE A N 1
ATOM 773 C CA . PHE A 1 100 ? 0.764 3.951 -11.015 1.00 80.81 100 PHE A CA 1
ATOM 774 C C . PHE A 1 100 ? -0.352 3.205 -10.295 1.00 80.81 100 PHE A C 1
ATOM 776 O O . PHE A 1 100 ? -1.350 2.807 -10.902 1.00 80.81 100 PHE A O 1
ATOM 783 N N . LEU A 1 101 ? -0.138 2.981 -8.999 1.00 77.44 101 LEU A N 1
ATOM 784 C CA . LEU A 1 101 ? -1.183 2.476 -8.125 1.00 77.44 101 LEU A CA 1
ATOM 785 C C . LEU A 1 101 ? -2.309 3.515 -8.068 1.00 77.44 101 LEU A C 1
ATOM 787 O O . LEU A 1 101 ? -2.014 4.711 -8.126 1.00 77.44 101 LEU A O 1
ATOM 791 N N . PRO A 1 102 ? -3.580 3.093 -7.949 1.00 76.56 102 PRO A N 1
ATOM 792 C CA . PRO A 1 102 ? -4.656 4.017 -7.599 1.00 76.56 102 PRO A CA 1
ATOM 793 C C . PRO A 1 102 ? -4.248 4.815 -6.350 1.00 76.56 102 PRO A C 1
ATOM 795 O O . PRO A 1 102 ? -3.686 4.227 -5.428 1.00 76.56 102 PRO A O 1
ATOM 798 N N . GLY A 1 103 ? -4.412 6.140 -6.381 1.00 81.50 103 GLY A N 1
ATOM 799 C CA . GLY A 1 103 ? -4.003 7.041 -5.291 1.00 81.50 103 GLY A CA 1
ATOM 800 C C . GLY A 1 103 ? -2.493 7.322 -5.177 1.00 81.50 103 GLY A C 1
ATOM 801 O O . GLY A 1 103 ? -2.081 8.169 -4.391 1.00 81.50 103 GLY A O 1
ATOM 802 N N . GLY A 1 104 ? -1.635 6.660 -5.962 1.00 78.81 104 GLY A N 1
ATOM 803 C CA . GLY A 1 104 ? -0.181 6.830 -5.892 1.00 78.81 104 GLY A CA 1
ATOM 804 C C . GLY A 1 104 ? 0.363 7.861 -6.884 1.00 78.81 104 GLY A C 1
ATOM 805 O O . GLY A 1 104 ? 0.187 7.714 -8.092 1.00 78.81 104 GLY A O 1
ATOM 806 N N . SER A 1 105 ? 1.109 8.856 -6.397 1.00 81.94 105 SER A N 1
ATOM 807 C CA . SER A 1 105 ? 1.800 9.854 -7.235 1.00 81.94 105 SER A CA 1
ATOM 808 C C . SER A 1 105 ? 3.214 9.438 -7.657 1.00 81.94 105 SER A C 1
ATOM 810 O O . SER A 1 105 ? 3.750 9.961 -8.632 1.00 81.94 105 SER A O 1
ATOM 812 N N . ILE A 1 106 ? 3.831 8.485 -6.948 1.00 82.31 106 ILE A N 1
ATOM 813 C CA . ILE A 1 106 ? 5.223 8.076 -7.157 1.00 82.31 106 ILE A CA 1
ATOM 814 C C . ILE A 1 106 ? 5.320 6.549 -7.120 1.00 82.31 106 ILE A C 1
ATOM 816 O O . ILE A 1 106 ? 4.823 5.904 -6.199 1.00 82.31 106 ILE A O 1
ATOM 820 N N . ILE A 1 107 ? 6.020 5.961 -8.095 1.00 81.69 107 ILE A N 1
ATOM 821 C CA . ILE A 1 107 ? 6.439 4.557 -8.032 1.00 81.69 107 ILE A CA 1
ATOM 822 C C . ILE A 1 107 ? 7.950 4.501 -8.001 1.00 81.69 107 ILE A C 1
ATOM 824 O O . ILE A 1 107 ? 8.633 4.889 -8.946 1.00 81.69 107 ILE A O 1
ATOM 828 N N . THR A 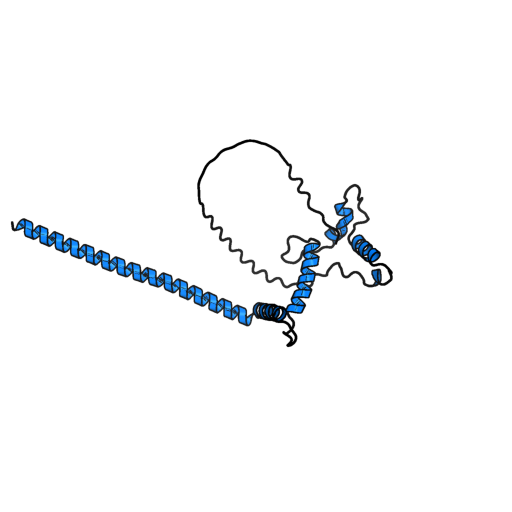1 108 ? 8.469 3.917 -6.930 1.00 83.69 108 THR A N 1
ATOM 829 C CA . THR A 1 108 ? 9.875 3.533 -6.847 1.00 83.69 108 THR A CA 1
ATOM 830 C C . THR A 1 108 ? 9.991 2.034 -6.597 1.00 83.69 108 THR A C 1
ATOM 832 O O . THR A 1 108 ? 9.028 1.353 -6.234 1.00 83.69 108 THR A O 1
ATOM 835 N N . ASN A 1 109 ? 11.206 1.504 -6.729 1.00 78.88 109 ASN A N 1
ATOM 836 C CA . ASN A 1 109 ? 11.498 0.128 -6.323 1.00 78.88 109 ASN A CA 1
ATOM 837 C C . ASN A 1 109 ? 11.179 -0.142 -4.843 1.00 78.88 109 ASN A C 1
ATOM 839 O O . ASN A 1 109 ? 10.911 -1.289 -4.488 1.00 78.88 109 ASN A O 1
ATOM 843 N N . TYR A 1 110 ? 11.214 0.892 -3.996 1.00 83.06 110 TYR A N 1
ATOM 844 C CA . TYR A 1 110 ? 10.834 0.792 -2.590 1.00 83.06 110 TYR A CA 1
ATOM 845 C C . TYR A 1 110 ? 9.343 0.589 -2.427 1.00 83.06 110 TYR A C 1
ATOM 847 O O . TYR A 1 110 ? 8.954 -0.375 -1.787 1.00 83.06 110 TYR A O 1
ATOM 855 N N . HIS A 1 111 ? 8.525 1.391 -3.108 1.00 83.06 111 HIS A N 1
ATOM 856 C CA . HIS A 1 111 ? 7.072 1.232 -3.076 1.00 83.06 111 HIS A CA 1
ATOM 857 C C . HIS A 1 111 ? 6.641 -0.181 -3.487 1.00 83.06 111 HIS A C 1
ATOM 859 O O . HIS A 1 111 ? 5.764 -0.768 -2.861 1.00 83.06 111 HIS A O 1
ATOM 865 N N . LEU A 1 112 ? 7.299 -0.775 -4.488 1.00 82.75 112 LEU A N 1
ATOM 866 C CA . LEU A 1 112 ? 7.028 -2.158 -4.895 1.00 82.75 112 LEU A CA 1
ATOM 867 C C . LEU A 1 112 ? 7.447 -3.191 -3.838 1.00 82.75 112 LEU A C 1
ATOM 869 O O . LEU A 1 112 ? 6.743 -4.181 -3.629 1.00 82.75 112 LEU A O 1
ATOM 873 N N . ALA A 1 113 ? 8.593 -2.987 -3.185 1.00 84.25 113 ALA A N 1
ATOM 874 C CA . ALA A 1 113 ? 9.055 -3.865 -2.113 1.00 84.25 113 ALA A CA 1
ATOM 875 C C . ALA A 1 113 ? 8.153 -3.758 -0.874 1.00 84.25 113 ALA A C 1
ATOM 877 O O . ALA A 1 113 ? 7.749 -4.785 -0.326 1.00 84.25 113 ALA A O 1
ATOM 878 N N . ASP A 1 114 ? 7.797 -2.535 -0.492 1.00 85.88 114 ASP A N 1
ATOM 879 C CA . ASP A 1 114 ? 6.951 -2.227 0.654 1.00 85.88 114 ASP A CA 1
ATOM 880 C C . ASP A 1 114 ? 5.527 -2.716 0.427 1.00 85.88 114 ASP A C 1
ATOM 882 O O . ASP A 1 114 ? 4.989 -3.391 1.295 1.00 85.88 114 ASP A O 1
ATOM 886 N N . SER A 1 115 ? 4.945 -2.500 -0.757 1.00 85.31 115 SER A N 1
ATOM 887 C CA . SER A 1 115 ? 3.629 -3.043 -1.115 1.00 85.31 115 SER A CA 1
ATOM 888 C C . SER A 1 115 ? 3.596 -4.564 -0.965 1.00 85.31 115 SER A C 1
ATOM 890 O O . SER A 1 115 ? 2.702 -5.100 -0.316 1.00 85.31 115 SER A O 1
ATOM 892 N N . LYS A 1 116 ? 4.616 -5.273 -1.463 1.00 86.12 116 LYS A N 1
ATOM 893 C CA . LYS A 1 116 ? 4.689 -6.733 -1.322 1.00 86.12 116 LYS A CA 1
ATOM 894 C C . LYS A 1 116 ? 4.903 -7.173 0.128 1.00 86.12 116 LYS A C 1
ATOM 896 O O . LYS A 1 116 ? 4.366 -8.197 0.548 1.00 86.12 116 LYS A O 1
ATOM 901 N N . ALA A 1 117 ? 5.708 -6.438 0.892 1.00 89.56 117 ALA A N 1
ATOM 902 C CA . ALA A 1 117 ? 5.897 -6.709 2.312 1.00 89.56 117 ALA A CA 1
ATOM 903 C C . ALA A 1 117 ? 4.589 -6.499 3.088 1.00 89.56 117 ALA A C 1
ATOM 905 O O . ALA A 1 117 ? 4.224 -7.340 3.908 1.00 89.56 117 ALA A O 1
ATOM 906 N N . LEU A 1 118 ? 3.863 -5.423 2.784 1.00 90.31 118 LEU A N 1
ATOM 907 C CA . LEU A 1 118 ? 2.560 -5.109 3.353 1.00 90.31 118 LEU A CA 1
ATOM 908 C C . LEU A 1 118 ? 1.515 -6.157 2.988 1.00 90.31 118 LEU A C 1
ATOM 910 O O . LEU A 1 118 ? 0.767 -6.546 3.875 1.00 90.31 118 LEU A O 1
ATOM 914 N N . ASP A 1 119 ? 1.502 -6.680 1.761 1.00 88.62 119 ASP A N 1
ATOM 915 C CA . ASP A 1 119 ? 0.609 -7.779 1.373 1.00 88.62 119 ASP A CA 1
ATOM 916 C C . ASP A 1 119 ? 0.847 -9.019 2.244 1.00 88.62 119 ASP A C 1
ATOM 918 O O . ASP A 1 119 ? -0.081 -9.546 2.858 1.00 88.62 119 ASP A O 1
ATOM 922 N N . VAL A 1 120 ? 2.108 -9.439 2.391 1.00 92.94 120 VAL A N 1
ATOM 923 C CA . VAL A 1 120 ? 2.469 -10.597 3.227 1.00 92.94 120 VAL A CA 1
ATOM 924 C C . VAL A 1 120 ? 2.111 -10.358 4.696 1.00 92.94 120 VAL A C 1
ATOM 926 O O . VAL A 1 120 ? 1.573 -11.243 5.363 1.00 92.94 120 VAL A O 1
ATOM 929 N N . VAL A 1 121 ? 2.403 -9.167 5.222 1.00 94.25 121 VAL A N 1
ATOM 930 C CA . VAL A 1 121 ? 2.057 -8.799 6.600 1.00 94.25 121 VAL A CA 1
ATOM 931 C C . VAL A 1 121 ? 0.540 -8.770 6.778 1.00 94.25 121 VAL A C 1
ATOM 933 O O . VAL A 1 121 ? 0.033 -9.319 7.754 1.00 94.25 121 VAL A O 1
ATOM 936 N N . SER A 1 122 ? -0.193 -8.187 5.835 1.00 93.81 122 SER A N 1
ATOM 937 C CA . SER A 1 122 ? -1.652 -8.105 5.834 1.00 93.81 122 SER A CA 1
ATOM 938 C C . SER A 1 122 ? -2.282 -9.495 5.843 1.00 93.81 122 SER A C 1
ATOM 940 O O . SER A 1 122 ? -3.151 -9.763 6.674 1.00 93.81 122 SER A O 1
ATOM 942 N N . ASP A 1 123 ? -1.786 -10.415 5.015 1.00 94.81 123 ASP A N 1
ATOM 943 C CA . ASP A 1 123 ? -2.237 -11.807 4.992 1.00 94.81 123 ASP A CA 1
ATOM 944 C C . ASP A 1 123 ? -2.040 -12.488 6.352 1.00 94.81 123 ASP A C 1
ATOM 946 O O . ASP A 1 123 ? -2.978 -13.081 6.889 1.00 94.81 123 ASP A O 1
ATOM 950 N N . ILE A 1 124 ? -0.865 -12.326 6.970 1.00 96.00 124 ILE A N 1
ATOM 951 C CA . ILE A 1 124 ? -0.575 -12.863 8.311 1.00 96.00 124 ILE A CA 1
ATOM 952 C C . ILE A 1 124 ? -1.503 -12.253 9.370 1.00 96.00 124 ILE A C 1
ATOM 954 O O . ILE A 1 124 ? -1.971 -12.955 10.270 1.00 96.00 124 ILE A O 1
ATOM 958 N N . LEU A 1 125 ? -1.756 -10.945 9.297 1.00 96.56 125 LEU A N 1
ATOM 959 C CA . LEU A 1 125 ? -2.582 -10.225 10.268 1.00 96.56 125 LEU A CA 1
ATOM 960 C C . LEU A 1 125 ? -4.078 -10.526 10.121 1.00 96.56 125 LEU A C 1
ATOM 962 O O . LEU A 1 125 ? -4.815 -10.435 11.105 1.00 96.56 125 LEU A O 1
ATOM 966 N N . ARG A 1 126 ? -4.527 -10.906 8.921 1.00 95.06 126 ARG A N 1
ATOM 967 C CA . ARG A 1 126 ? -5.907 -11.327 8.643 1.00 95.06 126 ARG A CA 1
ATOM 968 C C . ARG A 1 126 ? -6.208 -12.743 9.128 1.00 95.06 126 ARG A C 1
ATOM 970 O O . ARG A 1 126 ? -7.380 -13.066 9.334 1.00 95.06 126 ARG A O 1
ATOM 977 N N . GLU A 1 127 ? -5.190 -13.575 9.348 1.00 96.56 127 GLU A N 1
ATOM 978 C CA . GLU A 1 127 ? -5.386 -14.905 9.922 1.00 96.56 127 GLU A CA 1
ATOM 979 C C . GLU A 1 127 ? -6.065 -14.859 11.302 1.00 96.56 127 GLU A C 1
ATOM 981 O O . GLU A 1 127 ? -5.946 -13.912 12.088 1.00 96.56 127 GLU A O 1
ATOM 986 N N . ASP A 1 128 ? -6.742 -15.953 11.653 1.00 97.31 128 ASP A N 1
ATOM 987 C CA . ASP A 1 128 ? -7.214 -16.150 13.016 1.00 97.31 128 ASP A CA 1
ATOM 988 C C . ASP A 1 128 ? -6.059 -16.222 14.025 1.00 97.31 128 ASP A C 1
ATOM 990 O O . ASP A 1 128 ? -4.953 -16.697 13.737 1.00 97.31 128 ASP A O 1
ATOM 994 N N . VAL A 1 129 ? -6.329 -15.728 15.238 1.00 97.25 129 VAL A N 1
ATOM 995 C CA . VAL A 1 129 ? -5.415 -15.869 16.375 1.00 97.25 129 VAL A CA 1
ATOM 996 C C . VAL A 1 129 ? -5.366 -17.347 16.740 1.00 97.25 129 VAL A C 1
ATOM 998 O O . VAL A 1 129 ? -6.391 -17.948 17.073 1.00 97.25 129 VAL A O 1
ATOM 1001 N N . LYS A 1 130 ? -4.177 -17.939 16.676 1.00 98.19 130 LYS A N 1
ATOM 1002 C CA . LYS A 1 130 ? -3.954 -19.341 17.039 1.00 98.19 130 LYS A CA 1
ATOM 1003 C C . LYS A 1 130 ? -3.613 -19.420 18.530 1.00 98.19 130 LYS A C 1
ATOM 1005 O O . LYS A 1 130 ? -2.970 -18.519 19.058 1.00 98.19 130 LYS A O 1
ATOM 1010 N N . PRO A 1 131 ? -3.959 -20.511 19.233 1.00 97.94 131 PRO A N 1
ATOM 1011 C CA . PRO A 1 131 ? -3.611 -20.673 20.649 1.00 97.94 131 PRO A CA 1
ATOM 1012 C C . PRO A 1 131 ? -2.096 -20.779 20.896 1.00 97.94 131 PRO A C 1
ATOM 1014 O O . PRO A 1 131 ? -1.650 -20.657 22.032 1.00 97.94 131 PRO A O 1
ATOM 1017 N N . THR A 1 132 ? -1.311 -21.030 19.845 1.00 98.25 132 THR A N 1
ATOM 1018 C CA . THR A 1 132 ? 0.158 -21.043 19.868 1.00 98.25 132 THR A CA 1
ATOM 1019 C C . THR A 1 132 ? 0.782 -19.677 19.590 1.00 98.25 132 THR A C 1
ATOM 1021 O O . THR A 1 132 ? 2.001 -19.558 19.693 1.00 98.25 132 THR A O 1
ATOM 1024 N N . ASP A 1 133 ? -0.013 -18.678 19.191 1.00 97.50 133 ASP A N 1
ATOM 1025 C CA . ASP A 1 133 ? 0.497 -17.341 18.903 1.00 97.50 133 ASP A CA 1
ATOM 1026 C C . ASP A 1 133 ? 1.002 -16.692 20.193 1.00 97.50 133 ASP A C 1
ATOM 1028 O O . ASP A 1 133 ? 0.390 -16.778 21.261 1.00 97.50 133 ASP A O 1
ATOM 1032 N N . LEU A 1 134 ? 2.138 -16.010 20.091 1.00 98.12 134 LEU A N 1
ATOM 1033 C CA . LEU A 1 134 ? 2.687 -15.252 21.207 1.00 98.12 134 LEU A CA 1
ATOM 1034 C C . LEU A 1 134 ? 1.908 -13.942 21.377 1.00 98.12 134 LEU A C 1
ATOM 1036 O O . LEU A 1 134 ? 1.209 -13.478 20.470 1.00 98.12 134 LEU A O 1
ATOM 1040 N N . SER A 1 135 ? 2.022 -13.312 22.547 1.00 95.69 135 SER A N 1
ATOM 1041 C CA . SER A 1 135 ? 1.285 -12.075 22.849 1.00 95.69 135 SER A CA 1
ATOM 1042 C C . SER A 1 135 ? 1.531 -10.974 21.810 1.00 95.69 135 SER A C 1
ATOM 1044 O O . SER A 1 135 ? 0.583 -10.321 21.379 1.00 95.69 135 SER A O 1
ATOM 1046 N N . TYR A 1 136 ? 2.771 -10.824 21.335 1.00 95.94 136 TYR A N 1
ATOM 1047 C CA . TYR A 1 136 ? 3.145 -9.836 20.318 1.00 95.94 136 TYR A CA 1
ATOM 1048 C C . TYR A 1 136 ? 2.605 -10.144 18.911 1.00 95.94 136 TYR A C 1
ATOM 1050 O O . TYR A 1 136 ? 2.573 -9.253 18.074 1.00 95.94 136 TYR A O 1
ATOM 1058 N N . GLN A 1 137 ? 2.167 -11.377 18.642 1.00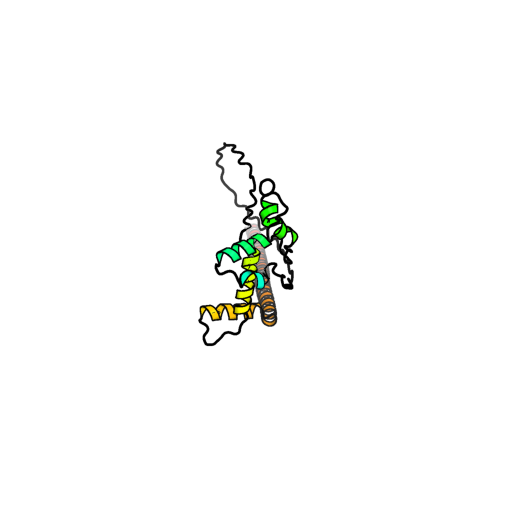 96.44 137 GLN A N 1
ATOM 1059 C CA . GLN A 1 137 ? 1.483 -11.752 17.395 1.00 96.44 137 GLN A CA 1
ATOM 1060 C C . GLN A 1 137 ? -0.037 -11.618 17.536 1.00 96.44 137 GLN A C 1
ATOM 1062 O O . GLN A 1 137 ? -0.730 -11.257 16.588 1.00 96.44 137 GLN A O 1
ATOM 1067 N N . THR A 1 138 ? -0.554 -11.879 18.738 1.00 97.06 138 THR A N 1
ATOM 1068 C CA . THR A 1 138 ? -1.986 -11.840 19.047 1.00 97.06 138 THR A CA 1
ATOM 1069 C C . THR A 1 138 ? -2.544 -10.420 18.956 1.00 97.06 138 THR A C 1
ATOM 1071 O O . THR A 1 138 ? -3.578 -10.202 18.327 1.00 97.06 138 THR A O 1
ATOM 1074 N N . TRP A 1 139 ? -1.856 -9.442 19.554 1.00 95.12 139 TRP A N 1
ATOM 1075 C CA . TRP A 1 139 ? -2.332 -8.057 19.606 1.00 95.12 139 TRP A CA 1
ATOM 1076 C C . TRP A 1 139 ? -2.505 -7.410 18.224 1.00 95.12 139 TRP A C 1
ATOM 1078 O O . TRP A 1 139 ? -3.601 -6.912 17.964 1.00 95.12 139 TRP A O 1
ATOM 1088 N N . PRO A 1 140 ? -1.518 -7.469 17.308 1.00 96.25 140 PRO A N 1
ATOM 1089 C CA . PRO A 1 140 ? -1.679 -6.933 15.958 1.00 96.25 140 PRO A CA 1
ATOM 1090 C C . PRO A 1 140 ? -2.837 -7.568 15.178 1.00 96.25 140 PRO A C 1
ATOM 1092 O O . PRO A 1 140 ? -3.584 -6.854 14.516 1.00 96.25 140 PRO A O 1
ATOM 1095 N N . LYS A 1 141 ? -3.048 -8.888 15.296 1.00 97.31 141 LYS A N 1
ATOM 1096 C CA . LYS A 1 141 ? -4.173 -9.582 14.642 1.00 97.31 141 LYS A CA 1
ATOM 1097 C C . LYS A 1 141 ? -5.531 -9.110 15.168 1.00 97.31 141 LYS A C 1
ATOM 1099 O O . LYS A 1 141 ? -6.448 -8.856 14.392 1.00 97.31 141 LYS A O 1
ATOM 1104 N N . ILE A 1 142 ? -5.674 -8.981 16.491 1.00 93.19 142 ILE A N 1
ATOM 1105 C CA . ILE A 1 142 ? -6.908 -8.470 17.114 1.00 93.19 142 ILE A CA 1
ATOM 1106 C C . ILE A 1 142 ? -7.158 -7.022 16.689 1.00 93.19 142 ILE A C 1
ATOM 1108 O O . ILE A 1 142 ? -8.291 -6.668 16.353 1.00 93.19 142 ILE A O 1
ATOM 1112 N N . PHE A 1 143 ? -6.109 -6.200 16.691 1.00 91.56 143 PHE A N 1
ATOM 1113 C CA . PHE A 1 143 ? -6.179 -4.809 16.267 1.00 91.56 143 PHE A CA 1
ATOM 1114 C C . PHE A 1 143 ? -6.636 -4.701 14.807 1.00 91.56 143 PHE A C 1
ATOM 1116 O O . PHE A 1 143 ? -7.676 -4.102 14.546 1.00 91.56 143 PHE A O 1
ATOM 1123 N N . MET A 1 144 ? -5.963 -5.394 13.882 1.00 93.44 144 MET A N 1
ATOM 1124 C CA . MET A 1 144 ? -6.316 -5.412 12.458 1.00 93.44 144 MET A CA 1
ATOM 1125 C C . MET A 1 144 ? -7.767 -5.861 12.227 1.00 93.44 144 MET A C 1
ATOM 1127 O O . MET A 1 144 ? -8.517 -5.221 11.496 1.00 93.44 144 MET A O 1
ATOM 1131 N N . LYS A 1 145 ? -8.221 -6.921 12.905 1.00 91.88 145 LYS A N 1
ATOM 1132 C CA . LYS A 1 145 ? -9.618 -7.378 12.809 1.00 91.88 145 LYS A CA 1
ATOM 1133 C C . LYS A 1 145 ? -10.631 -6.373 13.340 1.00 91.88 145 LYS A C 1
ATOM 1135 O O . LYS A 1 145 ? -11.758 -6.344 12.856 1.00 91.88 145 LYS A O 1
ATOM 1140 N N . SER A 1 146 ? -10.251 -5.586 14.341 1.00 87.75 146 SER A N 1
ATOM 1141 C CA . SER A 1 146 ? -11.101 -4.519 14.869 1.00 87.75 146 SER A CA 1
ATOM 1142 C C . SER A 1 146 ? -11.211 -3.373 13.860 1.00 87.75 146 SER A C 1
ATOM 1144 O O . SER A 1 146 ? -12.310 -2.876 13.638 1.00 87.75 146 SER A O 1
ATOM 1146 N N . CYS A 1 147 ? -10.102 -3.031 13.196 1.00 87.38 147 CYS A N 1
ATOM 1147 C CA . CYS A 1 147 ? -10.042 -2.025 12.136 1.00 87.38 147 CYS A CA 1
ATOM 1148 C C . CYS A 1 147 ? -10.766 -2.435 10.850 1.00 87.38 147 CYS A C 1
ATOM 1150 O O . CYS A 1 147 ? -11.271 -1.570 10.160 1.00 87.38 147 CYS A O 1
ATOM 1152 N N . LEU A 1 148 ? -10.841 -3.724 10.509 1.00 88.12 148 LEU A N 1
ATOM 1153 C CA . LEU A 1 148 ? -11.522 -4.183 9.287 1.00 88.12 148 LEU A CA 1
ATOM 1154 C C . LEU A 1 148 ? -13.014 -4.480 9.490 1.00 88.12 148 LEU A C 1
ATOM 1156 O O . LEU A 1 148 ? -13.733 -4.774 8.537 1.00 88.12 148 LEU A O 1
ATOM 1160 N N . ASN A 1 149 ? -13.506 -4.461 10.730 1.00 87.62 149 ASN A N 1
ATOM 1161 C CA . ASN A 1 149 ? -14.898 -4.781 10.997 1.00 87.62 149 ASN A CA 1
ATOM 1162 C C . ASN A 1 149 ? -15.762 -3.519 10.940 1.00 87.62 149 ASN A C 1
ATOM 1164 O O . ASN A 1 149 ? -16.002 -2.867 11.958 1.00 87.62 149 ASN A O 1
ATOM 1168 N N . GLU A 1 150 ? -16.290 -3.227 9.750 1.00 81.19 150 GLU A N 1
ATOM 1169 C CA . GLU A 1 150 ? -17.167 -2.079 9.471 1.00 81.19 150 GLU A CA 1
ATOM 1170 C C . GLU A 1 150 ? -18.306 -1.914 10.487 1.00 81.19 150 GLU A C 1
ATOM 1172 O O . GLU A 1 150 ? -18.716 -0.797 10.803 1.00 81.19 150 GLU A O 1
ATOM 1177 N N . LYS A 1 151 ? -18.827 -3.016 11.048 1.00 79.19 151 LYS A N 1
ATOM 1178 C CA . LYS A 1 151 ? -19.891 -2.949 12.063 1.00 79.19 151 LYS A CA 1
ATOM 1179 C C . LYS A 1 151 ? -19.409 -2.312 13.363 1.00 79.19 151 LYS A C 1
ATOM 1181 O O . LYS A 1 151 ? -20.166 -1.573 13.989 1.00 79.19 151 LYS A O 1
ATOM 1186 N N . TYR A 1 152 ? -18.174 -2.596 13.773 1.00 71.06 152 TYR A N 1
ATOM 1187 C CA . TYR A 1 152 ? -17.582 -2.002 14.971 1.00 71.06 152 TYR A CA 1
ATOM 1188 C C . TYR A 1 152 ? -17.111 -0.578 14.715 1.00 71.06 152 TYR A C 1
ATOM 1190 O O . TYR A 1 152 ? -17.308 0.264 15.585 1.00 71.06 152 TYR A O 1
ATOM 1198 N N . ILE A 1 153 ? -16.575 -0.291 13.527 1.00 74.06 153 ILE A N 1
ATOM 1199 C CA . ILE A 1 153 ? -16.177 1.068 13.142 1.00 74.06 153 ILE A CA 1
ATOM 1200 C C . ILE A 1 153 ? -17.392 1.990 13.138 1.00 74.06 153 ILE A C 1
ATOM 1202 O O . ILE A 1 153 ? -17.387 3.003 13.828 1.00 74.06 153 ILE A O 1
ATOM 1206 N N . ASN A 1 154 ? -18.479 1.606 12.464 1.00 70.56 154 ASN A N 1
ATOM 1207 C CA . ASN A 1 154 ? -19.700 2.409 12.436 1.00 70.56 154 ASN A CA 1
ATOM 1208 C C . ASN A 1 154 ? -20.279 2.617 13.838 1.00 70.56 154 ASN A C 1
ATOM 1210 O O . ASN A 1 154 ? -20.696 3.721 14.182 1.00 70.56 154 ASN A O 1
ATOM 1214 N N . PHE A 1 155 ? -20.261 1.587 14.688 1.00 71.12 155 PHE A N 1
ATOM 1215 C CA . PHE A 1 155 ? -20.672 1.737 16.080 1.00 71.12 155 PHE A CA 1
ATOM 1216 C C . PHE A 1 155 ? -19.756 2.704 16.846 1.00 71.12 155 PHE A C 1
ATOM 1218 O O . PHE A 1 155 ? -20.252 3.558 17.578 1.00 71.12 155 PHE A O 1
ATOM 1225 N N . PHE A 1 156 ? -18.437 2.610 16.683 1.00 65.81 156 PHE A N 1
ATOM 1226 C CA . PHE A 1 156 ? -17.484 3.468 17.383 1.00 65.81 156 PHE A CA 1
ATOM 1227 C C . PHE A 1 156 ? -17.560 4.922 16.903 1.00 65.81 156 PHE A C 1
ATOM 1229 O O . PHE A 1 156 ? -17.687 5.814 17.737 1.00 65.81 156 PHE A O 1
ATOM 1236 N N . ILE A 1 157 ? -17.603 5.166 15.589 1.00 66.25 157 ILE A N 1
ATOM 1237 C CA . ILE A 1 157 ? -17.772 6.500 14.991 1.00 66.25 157 ILE A CA 1
ATOM 1238 C C . ILE A 1 157 ? -19.084 7.139 15.459 1.00 66.25 157 ILE A C 1
ATOM 1240 O O . ILE A 1 157 ? -19.093 8.302 15.865 1.00 66.25 157 ILE A O 1
ATOM 1244 N N . LEU A 1 158 ? -20.193 6.389 15.473 1.00 65.88 158 LEU A N 1
ATOM 1245 C CA . LEU A 1 158 ? -21.478 6.901 15.960 1.00 65.88 158 LEU A CA 1
ATOM 1246 C C . LEU A 1 158 ? -21.427 7.255 17.453 1.00 65.88 158 LEU A C 1
ATOM 1248 O O . LEU A 1 158 ? -21.929 8.306 17.850 1.00 65.88 158 LEU A O 1
ATOM 1252 N N . ASN A 1 159 ? -20.793 6.425 18.284 1.00 59.06 159 ASN A N 1
ATOM 1253 C CA . ASN A 1 159 ? -20.646 6.714 19.713 1.00 59.06 159 ASN A CA 1
ATOM 1254 C C . ASN A 1 159 ? -19.672 7.869 19.988 1.00 59.06 159 ASN A C 1
ATOM 1256 O O . ASN A 1 159 ? -19.899 8.648 20.915 1.00 59.06 159 ASN A O 1
ATOM 1260 N N . PHE A 1 160 ? -18.621 8.023 19.183 1.00 60.62 160 PHE A N 1
ATOM 1261 C CA . PHE A 1 160 ? -17.676 9.129 19.300 1.00 60.62 160 PHE A CA 1
ATOM 1262 C C . PHE A 1 160 ? -18.332 10.457 18.896 1.00 60.62 160 PHE A C 1
ATOM 1264 O O . PHE A 1 160 ? -18.289 11.413 19.671 1.00 60.62 160 PHE A O 1
ATOM 1271 N N . LYS A 1 161 ? -19.066 10.492 17.770 1.00 60.34 161 LYS A N 1
ATOM 1272 C CA . LYS A 1 161 ? -19.886 11.651 17.362 1.00 60.34 161 LYS A CA 1
ATOM 1273 C C . LYS A 1 161 ? -20.920 12.028 18.428 1.00 60.34 161 LYS A C 1
ATOM 1275 O O . LYS A 1 161 ? -21.105 13.213 18.709 1.00 60.34 161 LYS A O 1
ATOM 1280 N N . LEU A 1 162 ? -21.564 11.048 19.067 1.00 57.19 162 LEU A N 1
ATOM 1281 C CA . LEU A 1 162 ? -22.509 11.295 20.162 1.00 57.19 162 LEU A CA 1
ATOM 1282 C C . LEU A 1 162 ? -21.824 11.886 21.402 1.00 57.19 162 LEU A C 1
ATOM 1284 O O . LEU A 1 162 ? -22.329 12.858 21.958 1.00 57.19 162 LEU A O 1
ATOM 1288 N N . ASN A 1 163 ? -20.665 11.364 21.814 1.00 48.53 163 ASN A N 1
ATOM 1289 C CA . ASN A 1 163 ? -19.927 11.911 22.958 1.00 48.53 163 ASN A CA 1
ATOM 1290 C C . ASN A 1 163 ? -19.404 13.325 22.696 1.00 48.53 163 ASN A C 1
ATOM 1292 O O . ASN A 1 163 ? -19.508 14.177 23.578 1.00 48.53 163 ASN A O 1
ATOM 1296 N N . PHE A 1 164 ? -18.911 13.601 21.488 1.00 52.03 164 PHE A N 1
ATOM 1297 C CA . PHE A 1 164 ? -18.440 14.933 21.116 1.00 52.03 164 PHE A CA 1
ATOM 1298 C C . PHE A 1 164 ? -19.591 15.948 21.091 1.00 52.03 164 PHE A C 1
ATOM 1300 O O . PHE A 1 164 ? -19.481 17.039 21.647 1.00 52.03 164 PHE A O 1
ATOM 1307 N N . THR A 1 165 ? -20.753 15.547 20.564 1.00 50.94 165 THR A N 1
ATOM 1308 C CA . THR A 1 165 ? -21.968 16.376 20.581 1.00 50.94 165 THR A CA 1
ATOM 1309 C C . THR A 1 165 ? -22.439 16.650 22.014 1.00 50.94 165 THR A C 1
ATOM 1311 O O . THR A 1 165 ? -22.785 17.781 22.347 1.00 50.94 165 THR A O 1
ATOM 1314 N N . ILE A 1 166 ? -22.404 15.653 22.905 1.00 52.78 166 ILE A N 1
ATOM 1315 C CA . ILE A 1 166 ? -22.775 15.824 24.320 1.00 52.78 166 ILE A CA 1
ATOM 1316 C C . ILE A 1 166 ? -21.792 16.750 25.047 1.00 52.78 166 ILE A C 1
ATOM 1318 O O . ILE A 1 166 ? -22.223 17.571 25.858 1.00 52.78 166 ILE A O 1
ATOM 1322 N N . HIS A 1 167 ? -20.492 16.659 24.756 1.00 48.16 167 HIS A N 1
ATOM 1323 C CA . HIS A 1 167 ? -19.488 17.535 25.359 1.00 48.16 167 HIS A CA 1
ATOM 1324 C C . HIS A 1 167 ? -19.648 18.988 24.896 1.00 48.16 167 HIS A C 1
ATOM 1326 O O . HIS A 1 167 ? -19.597 19.895 25.726 1.00 48.16 167 HIS A O 1
ATOM 1332 N N . ASN A 1 168 ? -19.953 19.195 23.612 1.00 39.19 168 ASN A N 1
ATOM 1333 C CA . ASN A 1 168 ? -20.185 20.516 23.029 1.00 39.19 168 ASN A CA 1
ATOM 1334 C C . ASN A 1 168 ? -21.513 21.154 23.511 1.00 39.19 168 ASN A C 1
ATOM 1336 O O . ASN A 1 168 ? -21.608 22.360 23.747 1.00 39.19 168 ASN A O 1
ATOM 1340 N N . ILE A 1 169 ? -22.539 20.336 23.786 1.00 49.88 169 ILE A N 1
ATOM 1341 C CA . ILE A 1 169 ? -23.772 20.793 24.452 1.00 49.88 169 ILE A CA 1
ATOM 1342 C C . ILE A 1 169 ? -23.502 21.164 25.919 1.00 49.88 169 ILE A C 1
ATOM 1344 O O . ILE A 1 169 ? -24.087 22.121 26.429 1.00 49.88 169 ILE A O 1
ATOM 1348 N N . ARG A 1 170 ? -22.608 20.445 26.613 1.00 48.12 170 ARG A N 1
ATOM 1349 C CA . ARG A 1 170 ? -22.279 20.716 28.022 1.00 48.12 170 ARG A CA 1
ATOM 1350 C C . ARG A 1 170 ? -21.523 22.029 28.211 1.00 48.12 170 ARG A C 1
ATOM 1352 O O . ARG A 1 170 ? -21.830 22.750 29.156 1.00 48.12 170 ARG A O 1
ATOM 1359 N N . THR A 1 171 ? -20.594 22.364 27.320 1.00 49.12 171 THR A N 1
ATOM 1360 C CA . THR A 1 171 ? -19.914 23.669 27.319 1.00 49.12 171 THR A CA 1
ATOM 1361 C C . THR A 1 171 ? -20.866 24.793 26.920 1.00 49.12 171 THR A C 1
ATOM 1363 O O . THR A 1 171 ? -20.916 25.811 27.606 1.00 49.12 171 THR A O 1
ATOM 1366 N N . SER A 1 172 ? -21.719 24.582 25.915 1.00 49.25 172 SER A N 1
ATOM 1367 C CA . SER A 1 172 ? -22.703 25.588 25.492 1.00 49.25 172 SER A CA 1
ATOM 1368 C C . SER A 1 172 ? -23.759 25.891 26.567 1.00 49.25 172 SER A C 1
ATOM 1370 O O . SER A 1 172 ? -24.082 27.053 26.803 1.00 49.25 172 SER A O 1
ATOM 1372 N N . GLN A 1 173 ? -24.274 24.886 27.286 1.00 49.59 173 GLN A N 1
ATOM 1373 C CA . GLN A 1 173 ? -25.232 25.134 28.373 1.00 49.59 173 GLN A CA 1
ATOM 1374 C C . GLN A 1 173 ? -24.583 25.750 29.616 1.00 49.59 173 GLN A C 1
ATOM 1376 O O . GLN A 1 173 ? -25.223 26.557 30.287 1.00 49.59 173 GLN A O 1
ATOM 1381 N N . LEU A 1 174 ? -23.319 25.430 29.914 1.00 51.97 174 LEU A N 1
ATOM 1382 C CA . LEU A 1 174 ? -22.603 26.074 31.016 1.00 51.97 174 LEU A CA 1
ATOM 1383 C C . LEU A 1 174 ? -22.396 27.571 30.736 1.00 51.97 174 LEU A C 1
ATOM 1385 O O . LEU A 1 174 ? -22.620 28.387 31.625 1.00 51.97 174 LEU A O 1
ATOM 1389 N N . VAL A 1 175 ? -22.049 27.939 29.498 1.00 57.75 175 VAL A N 1
ATOM 1390 C CA . VAL A 1 175 ? -21.884 29.345 29.094 1.00 57.75 175 VAL A CA 1
ATOM 1391 C C . VAL A 1 175 ? -23.208 30.107 29.188 1.00 57.75 175 VAL A C 1
ATOM 1393 O O . VAL A 1 175 ? -23.235 31.192 29.762 1.00 57.75 175 VAL A O 1
ATOM 1396 N N . VAL A 1 176 ? -24.324 29.532 28.724 1.00 58.94 176 VAL A N 1
ATOM 1397 C CA . VAL A 1 176 ? -25.646 30.185 28.818 1.00 58.94 176 VAL A CA 1
ATOM 1398 C C . VAL A 1 176 ? -26.064 30.409 30.277 1.00 58.94 176 VAL A C 1
ATOM 1400 O O . VAL A 1 176 ? -26.505 31.503 30.625 1.00 58.94 176 VAL A O 1
ATOM 1403 N N . VAL A 1 177 ? -25.855 29.422 31.157 1.00 62.72 177 VAL A N 1
ATOM 1404 C CA . VAL A 1 177 ? -26.184 29.555 32.588 1.00 62.72 177 VAL A CA 1
ATOM 1405 C C . VAL A 1 177 ? -25.295 30.597 33.273 1.00 62.72 177 VAL A C 1
ATOM 1407 O O . VAL A 1 177 ? -25.783 31.382 34.085 1.00 62.72 177 VAL A O 1
ATOM 1410 N N . VAL A 1 178 ? -24.002 30.655 32.939 1.00 65.50 178 VAL A N 1
ATOM 1411 C CA . VAL A 1 178 ? -23.089 31.667 33.492 1.00 65.50 178 VAL A CA 1
ATOM 1412 C C . VAL A 1 178 ? -23.497 33.072 33.043 1.00 65.50 178 VAL A C 1
ATOM 1414 O O . VAL A 1 178 ? -23.541 33.978 33.874 1.00 65.50 178 VAL A O 1
ATOM 1417 N N . VAL A 1 179 ? -23.868 33.257 31.773 1.00 70.88 179 VAL A N 1
ATOM 1418 C CA . VAL A 1 179 ? -24.316 34.559 31.253 1.00 70.88 179 VAL A CA 1
ATOM 1419 C C . VAL A 1 179 ? -25.606 35.020 31.938 1.00 70.88 179 VAL A C 1
ATOM 1421 O O . VAL A 1 179 ? -25.668 36.163 32.388 1.00 70.88 179 VAL A O 1
ATOM 1424 N N . GLU A 1 180 ? -26.608 34.152 32.102 1.00 65.44 180 GLU A N 1
ATOM 1425 C CA . GLU A 1 180 ? -27.849 34.521 32.802 1.00 65.44 180 GLU A CA 1
ATOM 1426 C C . GLU A 1 180 ? -27.598 34.914 34.263 1.00 65.44 180 GLU A C 1
ATOM 1428 O O . GLU A 1 180 ? -28.113 35.932 34.731 1.00 65.44 180 GLU A O 1
ATOM 1433 N N . VAL A 1 181 ? -26.764 34.157 34.983 1.00 77.38 181 VAL A N 1
ATOM 1434 C CA . VAL A 1 181 ? -26.435 34.459 36.384 1.00 77.38 181 VAL A CA 1
ATOM 1435 C C . VAL A 1 181 ? -25.688 35.788 36.499 1.00 77.38 181 VAL A C 1
ATOM 1437 O O . VAL A 1 181 ? -26.023 36.600 37.363 1.00 77.38 181 VAL A O 1
ATOM 1440 N N . VAL A 1 182 ? -24.720 36.055 35.618 1.00 84.88 182 VAL A N 1
ATOM 1441 C CA . VAL A 1 182 ? -23.973 37.323 35.611 1.00 84.88 182 VAL A CA 1
ATOM 1442 C C . VAL A 1 182 ? -24.905 38.502 35.331 1.00 84.88 182 VAL A C 1
ATOM 1444 O O . VAL A 1 182 ? -24.853 39.498 36.053 1.00 84.88 182 VAL A O 1
ATOM 1447 N N . VAL A 1 183 ? -25.808 38.386 34.353 1.00 86.75 183 VAL A N 1
ATOM 1448 C CA . VAL A 1 183 ? -26.787 39.439 34.041 1.00 86.75 183 VAL A CA 1
ATOM 1449 C C . VAL A 1 183 ? -27.690 39.722 35.245 1.00 86.75 183 VAL A C 1
ATOM 1451 O O . VAL A 1 183 ? -27.876 40.883 35.609 1.00 86.75 183 VAL A O 1
ATOM 1454 N N . VAL A 1 184 ? -28.201 38.686 35.917 1.00 87.12 184 VAL A N 1
ATOM 1455 C CA . VAL A 1 184 ? -29.040 38.853 37.116 1.00 87.12 184 VAL A CA 1
ATOM 1456 C C . VAL A 1 184 ? -28.273 39.554 38.239 1.00 87.12 184 VAL A C 1
ATOM 1458 O O . VAL A 1 184 ? -28.797 40.489 38.845 1.00 87.12 184 VAL A O 1
ATOM 1461 N N . VAL A 1 185 ? -27.023 39.159 38.499 1.00 89.12 185 VAL A N 1
ATOM 1462 C CA . VAL A 1 185 ? -26.189 39.782 39.539 1.00 89.12 185 VAL A CA 1
ATOM 1463 C C . VAL A 1 185 ? -25.932 41.258 39.230 1.00 89.12 185 VAL A C 1
ATOM 1465 O O . VAL A 1 185 ? -26.113 42.102 40.108 1.00 89.12 185 VAL A O 1
ATOM 1468 N N . VAL A 1 186 ? -25.577 41.594 37.987 1.00 90.88 186 VAL A N 1
ATOM 1469 C CA . VAL A 1 186 ? -25.332 42.984 37.569 1.00 90.88 186 VAL A CA 1
ATOM 1470 C C . VAL A 1 186 ? -26.589 43.837 37.742 1.00 90.88 186 VAL A C 1
ATOM 1472 O O . VAL A 1 186 ? -26.515 44.924 38.316 1.00 90.88 186 VAL A O 1
ATOM 1475 N N . VAL A 1 187 ? -27.757 43.340 37.323 1.00 91.25 187 VAL A N 1
ATOM 1476 C CA . VAL A 1 187 ? -29.032 44.058 37.480 1.00 91.25 187 VAL A CA 1
ATOM 1477 C C . VAL A 1 187 ? -29.343 44.317 38.955 1.00 91.25 187 VAL A C 1
ATOM 1479 O O . VAL A 1 187 ? -29.703 45.438 39.316 1.00 91.25 187 VAL A O 1
ATOM 1482 N N . VAL A 1 188 ? -29.158 43.323 39.828 1.00 91.94 188 VAL A N 1
ATOM 1483 C CA . VAL A 1 188 ? -29.386 43.481 41.274 1.00 91.94 188 VAL A CA 1
ATOM 1484 C C . VAL A 1 188 ? -28.452 44.537 41.867 1.00 91.94 188 VAL A C 1
ATOM 1486 O O . VAL A 1 188 ? -28.913 45.405 42.608 1.00 91.94 188 VAL A O 1
ATOM 1489 N N . VAL A 1 189 ? -27.164 44.516 41.516 1.00 92.88 189 VAL A N 1
ATOM 1490 C CA . VAL A 1 189 ? -26.186 45.502 42.001 1.00 92.88 189 VAL A CA 1
ATOM 1491 C C . VAL A 1 189 ? -26.568 46.915 41.563 1.00 92.88 189 VAL A C 1
ATOM 1493 O O . VAL A 1 189 ? -26.591 47.822 42.394 1.00 92.88 189 VAL A O 1
ATOM 1496 N N . VAL A 1 190 ? -26.932 47.110 40.293 1.00 93.38 190 VAL A N 1
ATOM 1497 C CA . VAL A 1 190 ? -27.350 48.421 39.773 1.00 93.38 190 VAL A CA 1
ATOM 1498 C C . VAL A 1 190 ? -28.585 48.938 40.512 1.00 93.38 190 VAL A C 1
ATOM 1500 O O . VAL A 1 190 ? -28.599 50.091 40.939 1.00 93.38 190 VAL A O 1
ATOM 1503 N N . VAL A 1 191 ? -29.597 48.093 40.728 1.00 94.00 191 VAL A N 1
ATOM 1504 C CA . VAL A 1 191 ? -30.807 48.480 41.471 1.00 94.00 191 VAL A CA 1
ATOM 1505 C C . VAL A 1 191 ? -30.465 48.894 42.903 1.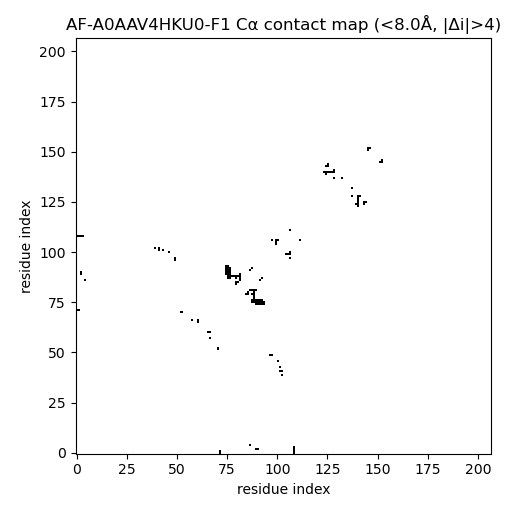00 94.00 191 VAL A C 1
ATOM 1507 O O . VAL A 1 191 ? -30.939 49.930 43.365 1.00 94.00 191 VAL A O 1
ATOM 1510 N N . VAL A 1 192 ? -29.611 48.136 43.596 1.00 94.88 192 VAL A N 1
ATOM 1511 C CA . VAL A 1 192 ? -29.177 48.471 44.961 1.00 94.88 192 VAL A CA 1
ATOM 1512 C C . VAL A 1 192 ? -28.445 49.812 44.990 1.00 94.88 192 VAL A C 1
ATOM 1514 O O . VAL A 1 192 ? -28.761 50.653 45.830 1.00 94.88 192 VAL A O 1
ATOM 1517 N N . VAL A 1 193 ? -27.519 50.050 44.059 1.00 95.62 193 VAL A N 1
ATOM 1518 C CA . VAL A 1 193 ? -26.785 51.321 43.965 1.00 95.62 193 VAL A CA 1
ATOM 1519 C C . VAL A 1 193 ? -27.742 52.488 43.727 1.00 95.62 193 VAL A C 1
ATOM 1521 O O . VAL A 1 193 ? -27.658 53.492 44.430 1.00 95.62 193 VAL A O 1
ATOM 1524 N N . VAL A 1 194 ? -28.695 52.352 42.800 1.00 95.19 194 VAL A N 1
ATOM 1525 C CA . VAL A 1 194 ? -29.696 53.394 42.523 1.00 95.19 194 VAL A CA 1
ATOM 1526 C C . VAL A 1 194 ? -30.542 53.687 43.763 1.00 95.19 194 VAL A C 1
ATOM 1528 O O . VAL A 1 194 ? -30.730 54.852 44.107 1.00 95.19 194 VAL A O 1
ATOM 1531 N N . VAL A 1 195 ? -31.006 52.657 44.477 1.00 95.50 195 VAL A N 1
ATOM 1532 C CA . VAL A 1 195 ? -31.780 52.831 45.717 1.00 95.50 195 VAL A CA 1
ATOM 1533 C C . VAL A 1 195 ? -30.958 53.564 46.777 1.00 95.50 195 VAL A C 1
ATOM 1535 O O . VAL A 1 195 ? -31.461 54.504 47.387 1.00 95.50 195 VAL A O 1
ATOM 1538 N N . VAL A 1 196 ? -29.691 53.186 46.973 1.00 95.81 196 VAL A N 1
ATOM 1539 C CA . VAL A 1 196 ? -28.797 53.854 47.932 1.00 95.81 196 VAL A CA 1
ATOM 1540 C C . VAL A 1 196 ? -28.597 55.323 47.562 1.00 95.81 196 VAL A C 1
ATOM 1542 O O . VAL A 1 196 ? -28.725 56.184 48.429 1.00 95.81 196 VAL A O 1
ATOM 1545 N N . VAL A 1 197 ? -28.345 55.631 46.286 1.00 95.75 197 VAL A N 1
ATOM 1546 C CA . VAL A 1 197 ? -28.170 57.012 45.808 1.00 95.75 197 VAL A CA 1
ATOM 1547 C C . VAL A 1 197 ? -29.431 57.843 46.045 1.00 95.75 197 VAL A C 1
ATOM 1549 O O . VAL A 1 197 ? -29.331 58.957 46.554 1.00 95.75 197 VAL A O 1
ATOM 1552 N N . VAL A 1 198 ? -30.615 57.302 45.739 1.00 95.12 198 VAL A N 1
ATOM 1553 C CA . VAL A 1 198 ? -31.895 57.990 45.975 1.00 95.12 198 VAL A CA 1
ATOM 1554 C C . VAL A 1 198 ? -32.110 58.248 47.467 1.00 95.12 198 VAL A C 1
ATOM 1556 O O . VAL A 1 198 ? -32.437 59.368 47.849 1.00 95.12 198 VAL A O 1
ATOM 1559 N N . VAL A 1 199 ? -31.874 57.251 48.326 1.00 95.44 199 VAL A N 1
ATOM 1560 C CA . VAL A 1 199 ? -32.010 57.409 49.783 1.00 95.44 199 VAL A CA 1
ATOM 1561 C C . VAL A 1 199 ? -31.055 58.482 50.305 1.00 95.44 199 VAL A C 1
ATOM 1563 O O . VAL A 1 199 ? -31.486 59.378 51.028 1.00 95.44 199 VAL A O 1
ATOM 1566 N N . VAL A 1 200 ? -29.782 58.451 49.903 1.00 95.25 200 VAL A N 1
ATOM 1567 C CA . VAL A 1 200 ? -28.792 59.461 50.310 1.00 95.25 200 VAL A CA 1
ATOM 1568 C C . VAL A 1 200 ? -29.202 60.856 49.836 1.00 95.25 200 VAL A C 1
ATOM 1570 O O . VAL A 1 200 ? -29.174 61.785 50.636 1.00 95.25 200 VAL A O 1
ATOM 1573 N N . ALA A 1 201 ? -29.646 61.006 48.585 1.00 93.62 201 ALA A N 1
ATOM 1574 C CA . ALA A 1 201 ? -30.113 62.288 48.060 1.00 93.62 201 ALA A CA 1
ATOM 1575 C C . ALA A 1 201 ? -31.296 62.843 48.874 1.00 93.62 201 ALA A C 1
ATOM 1577 O O . ALA A 1 201 ? -31.264 63.999 49.288 1.00 93.62 201 ALA A O 1
ATOM 1578 N N . THR A 1 202 ? -32.290 62.005 49.193 1.00 93.31 202 THR A N 1
ATOM 1579 C CA . THR A 1 202 ? -33.439 62.431 50.015 1.00 93.31 202 THR A CA 1
ATOM 1580 C C . THR A 1 202 ? -33.055 62.799 51.449 1.00 93.31 202 THR A C 1
ATOM 1582 O O . THR A 1 202 ? -33.665 63.690 52.033 1.00 93.31 202 THR A O 1
ATOM 1585 N N . LEU A 1 203 ? -32.039 62.149 52.029 1.00 93.25 203 LEU A N 1
ATOM 1586 C CA . LEU A 1 203 ? -31.527 62.497 53.357 1.00 93.25 203 LEU A CA 1
ATOM 1587 C C . LEU A 1 203 ? -30.773 63.829 53.349 1.00 93.25 203 LEU A C 1
ATOM 1589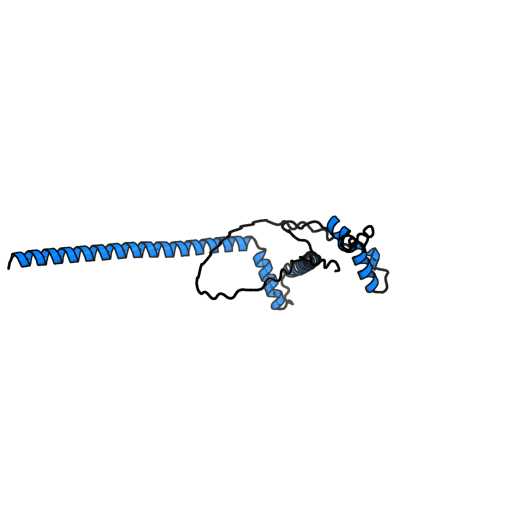 O O . LEU A 1 203 ? -30.895 64.583 54.307 1.00 93.25 203 LEU A O 1
ATOM 1593 N N . VAL A 1 204 ? -30.028 64.130 52.280 1.00 94.81 204 VAL A N 1
ATOM 1594 C CA . VAL A 1 204 ? -29.311 65.406 52.129 1.00 94.81 204 VAL A CA 1
ATOM 1595 C C . VAL A 1 204 ? -30.281 66.581 52.006 1.00 94.81 204 VAL A C 1
ATOM 1597 O O . VAL 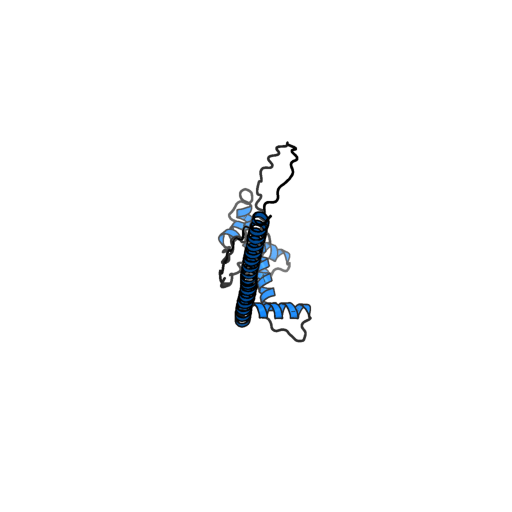A 1 204 ? -30.018 67.625 52.584 1.00 94.81 204 VAL A O 1
ATOM 1600 N N . GLU A 1 205 ? -31.419 66.422 51.325 1.00 90.88 205 GLU A N 1
ATOM 1601 C CA . GLU A 1 205 ? -32.443 67.480 51.243 1.00 90.88 205 GLU A CA 1
ATOM 1602 C C . GLU A 1 205 ? -33.161 67.752 52.578 1.00 90.88 205 GLU A C 1
ATOM 1604 O O . GLU A 1 205 ? -33.783 68.802 52.740 1.00 90.88 205 GLU A O 1
ATOM 1609 N N . MET A 1 206 ? -33.095 66.819 53.534 1.00 86.00 206 MET A N 1
ATOM 1610 C CA . MET A 1 206 ? -33.715 66.959 54.858 1.00 86.00 206 MET A CA 1
ATOM 1611 C C . MET A 1 206 ? -32.806 67.613 55.913 1.00 86.00 206 MET A C 1
ATOM 1613 O O . MET A 1 206 ? -33.292 67.899 57.011 1.00 86.00 206 MET A O 1
ATOM 1617 N N . VAL A 1 207 ? -31.520 67.827 55.612 1.00 88.06 207 VAL A N 1
ATOM 1618 C CA . VAL A 1 207 ? -30.517 68.437 56.512 1.00 88.06 207 VAL A CA 1
ATOM 1619 C C . VAL A 1 207 ? -30.293 69.897 56.145 1.00 88.06 207 VAL A C 1
ATOM 1621 O O . VAL A 1 207 ? -30.331 70.731 57.078 1.00 88.06 207 VAL A O 1
#

Organism: NCBI:txid1093978

InterPro domains:
  IPR000718 Peptidase M13 [PS51885] (57-207)

Secondary structure (DSSP, 8-state):
-------------------------------------------------TT---GGGTTT-SSHHHHHHHHHHHHS-TTS-TTT-HHHHHHHHHHHH--PPTT-S---HHHHHHHHHHHHHHHHHHSPPPTT--HHHHHHHHHHHHHT-HHHHHHHHHHHHHHHHHHHHHHHHHHHHHHHHHHHHHHHHHHHHHHHHHHHHHHHHT-